Protein AF-A0A2E7M8P8-F1 (afdb_monomer)

Radius of gyration: 25.44 Å; Cα contacts (8 Å, |Δi|>4): 286; chains: 1; bounding box: 71×46×78 Å

Sequence (200 aa):
MASEPRGRSHPDRYRRAQRPARARGGGERRLRRADRVFQPDPLLQTELQRARRQGAPFALIMLDLDHFKSINDTHGHLCGDAVLAAVGQRIRDILRNSDTKCRYGGEEFMVLLPDTPRPGALHVAESLRAQLAEVDVTWNGEKVPVTASVGLAMAMEKEVDPMPLIGRADAALYRAKHGGRNQVCETEIPEPPAAEPQAV

Nearest PDB structures (foldseek):
  3ign-assembly1_A  TM=9.501E-01  e=3.114E-15  Marinobacter nauticus VT8
  7e6g-assembly1_B  TM=9.619E-01  e=3.343E-12  Pseudomonas aeruginosa
  5m3c-assembly1_B  TM=9.202E-01  e=5.800E-12  Pseudomonas aeruginosa
  5xge-assembly1_A  TM=9.485E-01  e=4.649E-11  Pseudomonas aeruginosa PAO1
  3icl-assembly2_B  TM=8.084E-01  e=4.943E-11  Methylococcus capsulatus

Mean predicted aligned error: 11.96 Å

Solvent-accessible surface area (backbone atoms only — not comparable to full-atom values): 12052 Å² total; per-residue (Å²): 133,88,78,88,81,91,83,85,81,89,79,86,92,82,79,88,79,85,84,84,89,84,87,87,78,89,75,82,81,87,76,85,89,82,78,75,82,79,70,76,55,69,63,58,48,50,51,45,53,50,25,46,76,68,75,38,40,31,30,39,36,33,36,37,48,53,64,48,66,56,48,25,74,74,63,33,62,71,48,40,54,51,49,51,52,51,50,54,50,54,53,57,74,73,50,58,89,85,42,48,74,47,76,73,50,96,65,27,34,37,38,40,34,66,71,27,48,70,73,57,44,51,51,51,50,48,49,52,36,56,54,43,50,65,48,84,42,72,56,100,89,40,78,50,88,40,39,26,16,25,3,30,16,66,60,55,87,83,54,77,66,56,63,62,45,50,46,10,8,49,51,10,23,49,47,11,53,73,73,73,35,69,35,74,27,69,29,95,60,68,63,73,81,78,76,72,80,75,81,126

Foldseek 3Di:
DDDDDDDDDDDDPDDDDDDDDDDDDDDPPPDDPPDDPDDPDPVLLVLLVVLLVVLAKKKKKKKFKPPLVVQCVPQNVVLSVLLQVLLVVQLVVLDDPPKDKDQPDDRMIMIMDTRADPVRQVVSQLVSQVVSQVRFDADPNDTDGIGMQMFMEIDDSPDNDCVQNVLQSVVQSVCCNVVPHSDGGGGPGRDDDPDDPPDD

Secondary structure (DSSP, 8-state):
--------------------------------SS----PPPHHHHHHHHHHHHHT--EEEEEEEETTHHHHHHHH-HHHHHHHHHHHHHHHHHHS-TTSEEEE-SSSEEEEEEET--HHHHHHHHHHHHHHHHT--EEETTEEE---EEEEEEEPPTT---SHHHHHHHHHHHHHHHHTTSSSEEE-SS-PPP-------

pLDDT: mean 79.55, std 25.29, range [25.73, 98.56]

Structure (mmCIF, N/CA/C/O backbone):
data_AF-A0A2E7M8P8-F1
#
_entry.id   AF-A0A2E7M8P8-F1
#
loop_
_atom_site.group_PDB
_atom_site.id
_atom_site.type_symbol
_atom_site.label_atom_id
_atom_site.label_alt_id
_atom_site.label_comp_id
_atom_site.label_asym_id
_atom_site.label_entity_id
_atom_site.label_seq_id
_atom_site.pdbx_PDB_ins_code
_atom_site.Cartn_x
_atom_site.Cartn_y
_atom_site.Cartn_z
_atom_site.occupancy
_atom_site.B_iso_or_equiv
_atom_site.auth_seq_id
_atom_site.auth_comp_id
_atom_site.auth_asym_id
_atom_site.auth_atom_id
_atom_site.pdbx_PDB_model_num
ATOM 1 N N . MET A 1 1 ? 55.800 28.008 58.091 1.00 38.47 1 MET A N 1
ATOM 2 C CA . MET A 1 1 ? 54.860 28.674 57.164 1.00 38.47 1 MET A CA 1
ATOM 3 C C . MET A 1 1 ? 53.668 27.737 57.034 1.00 38.47 1 MET A C 1
ATOM 5 O O . MET A 1 1 ? 53.880 26.614 56.612 1.00 38.47 1 MET A O 1
ATOM 9 N N . ALA A 1 2 ? 52.619 27.984 57.828 1.00 36.91 2 ALA A N 1
ATOM 10 C CA . ALA A 1 2 ? 51.307 28.462 57.353 1.00 36.91 2 ALA A CA 1
ATOM 11 C C . ALA A 1 2 ? 50.635 27.420 56.430 1.00 36.91 2 ALA A C 1
ATOM 13 O O . ALA A 1 2 ? 51.219 27.059 55.423 1.00 36.91 2 ALA A O 1
ATOM 14 N N . SER A 1 3 ? 49.437 26.883 56.649 1.00 35.91 3 SER A N 1
ATOM 15 C CA . SER A 1 3 ? 48.340 27.146 57.587 1.00 35.91 3 SER A CA 1
ATOM 16 C C . SER A 1 3 ? 47.219 26.159 57.200 1.00 35.91 3 SER A C 1
ATOM 18 O O . SER A 1 3 ? 46.908 26.044 56.018 1.00 35.91 3 SER A O 1
ATOM 20 N N . GLU A 1 4 ? 46.603 25.463 58.160 1.00 36.78 4 GLU A N 1
ATOM 21 C CA . GLU A 1 4 ? 45.220 24.948 58.026 1.00 36.78 4 GLU A CA 1
ATOM 22 C C . GLU A 1 4 ? 44.253 26.142 57.782 1.00 36.78 4 GLU A C 1
ATOM 24 O O . GLU A 1 4 ? 44.632 27.241 58.204 1.00 36.78 4 GLU A O 1
ATOM 29 N N . PRO A 1 5 ? 43.023 26.022 57.198 1.00 42.03 5 PRO A N 1
ATOM 30 C CA . PRO A 1 5 ? 42.014 25.033 57.621 1.00 42.03 5 PRO A CA 1
ATOM 31 C C . PRO A 1 5 ? 40.885 24.607 56.629 1.00 42.03 5 PRO A C 1
ATOM 33 O O . PRO A 1 5 ? 40.612 25.217 55.605 1.00 42.03 5 PRO A O 1
ATOM 36 N N . ARG A 1 6 ? 40.176 23.543 57.040 1.00 33.22 6 ARG A N 1
ATOM 37 C CA . ARG A 1 6 ? 38.709 23.291 57.026 1.00 33.22 6 ARG A CA 1
ATOM 38 C C . ARG A 1 6 ? 37.807 23.990 55.978 1.00 33.22 6 ARG A C 1
ATOM 40 O O . ARG A 1 6 ? 37.587 25.193 56.037 1.00 33.22 6 ARG A O 1
ATOM 47 N N . GLY A 1 7 ? 37.030 23.181 55.248 1.00 31.23 7 GLY A N 1
ATOM 48 C CA . GLY A 1 7 ? 35.710 23.544 54.692 1.00 31.23 7 GLY A CA 1
ATOM 49 C C . GLY A 1 7 ? 34.887 22.270 54.444 1.00 31.23 7 GLY A C 1
ATOM 50 O O . GLY A 1 7 ? 35.242 21.484 53.581 1.00 31.23 7 GLY A O 1
ATOM 51 N N . ARG A 1 8 ? 34.028 21.847 55.380 1.00 33.84 8 ARG A N 1
ATOM 52 C CA . ARG A 1 8 ? 32.598 22.189 55.569 1.00 33.84 8 ARG A CA 1
ATOM 53 C C . ARG A 1 8 ? 31.637 21.551 54.551 1.00 33.84 8 ARG A C 1
ATOM 55 O O . ARG A 1 8 ? 31.670 21.825 53.361 1.00 33.84 8 ARG A O 1
ATOM 62 N N . SER A 1 9 ? 30.747 20.748 55.126 1.00 27.00 9 SER A N 1
ATOM 63 C CA . SER A 1 9 ? 29.561 20.088 54.589 1.00 27.00 9 SER A CA 1
ATOM 64 C C . SER A 1 9 ? 28.438 21.049 54.161 1.00 27.00 9 SER A C 1
ATOM 66 O O . SER A 1 9 ? 28.192 22.002 54.892 1.00 27.00 9 SER A O 1
ATOM 68 N N . HIS A 1 10 ? 27.714 20.664 53.087 1.00 25.73 10 HIS A N 1
ATOM 69 C CA . HIS A 1 10 ? 26.287 20.920 52.735 1.00 25.73 10 HIS A CA 1
ATOM 70 C C . HIS A 1 10 ? 25.759 22.389 52.722 1.00 2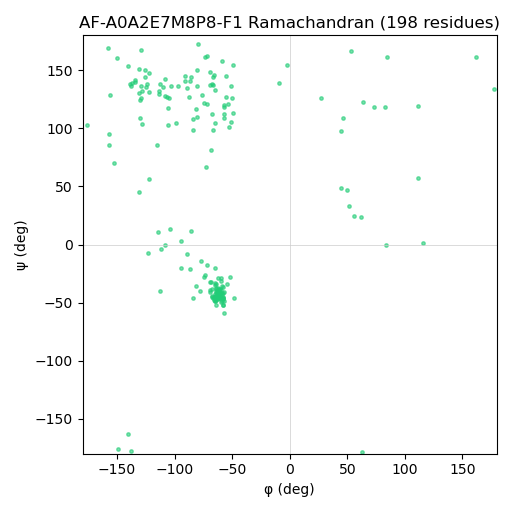5.73 10 HIS A C 1
ATOM 72 O O . HIS A 1 10 ? 26.440 23.263 53.244 1.00 25.73 10 HIS A O 1
ATOM 78 N N . PRO A 1 11 ? 24.567 22.736 52.156 1.00 36.47 11 PRO A N 1
ATOM 79 C CA . PRO A 1 11 ? 23.441 21.906 51.693 1.00 36.47 11 PRO A CA 1
ATOM 80 C C . PRO A 1 11 ? 22.803 22.321 50.333 1.00 36.47 11 PRO A C 1
ATOM 82 O O . PRO A 1 11 ? 23.224 23.259 49.666 1.00 36.47 11 PRO A O 1
ATOM 85 N N . ASP A 1 12 ? 21.757 21.582 49.953 1.00 27.59 12 ASP A N 1
ATOM 86 C CA . ASP A 1 12 ? 20.542 22.037 49.258 1.00 27.59 12 ASP A CA 1
ATOM 87 C C . ASP A 1 12 ? 20.630 22.972 48.039 1.00 27.59 12 ASP A C 1
ATOM 89 O O . ASP A 1 12 ? 20.717 24.196 48.140 1.00 27.59 12 ASP A O 1
ATOM 93 N N . ARG A 1 13 ? 20.332 22.398 46.867 1.00 29.58 13 ARG A N 1
ATOM 94 C CA . ARG A 1 13 ? 19.613 23.107 45.796 1.00 29.58 13 ARG A CA 1
ATOM 95 C C . ARG A 1 13 ? 18.333 22.367 45.410 1.00 29.58 13 ARG A C 1
ATOM 97 O O . ARG A 1 13 ? 18.104 22.058 44.249 1.00 29.58 13 ARG A O 1
ATOM 104 N N . TYR A 1 14 ? 17.471 22.130 46.396 1.00 27.33 14 TYR A N 1
ATOM 105 C CA . TYR A 1 14 ? 16.035 21.998 46.167 1.00 27.33 14 TYR A CA 1
ATOM 106 C C . TYR A 1 14 ? 15.343 23.271 46.664 1.00 27.33 14 TYR A C 1
ATOM 108 O O . TYR A 1 14 ? 15.124 23.454 47.858 1.00 27.33 14 TYR A O 1
ATOM 116 N N . ARG A 1 15 ? 14.949 24.156 45.738 1.00 32.97 15 ARG A N 1
ATOM 117 C CA . ARG A 1 15 ? 13.932 25.180 46.013 1.00 32.97 15 ARG A CA 1
ATOM 118 C C . ARG A 1 15 ? 12.844 25.148 44.942 1.00 32.97 15 ARG A C 1
ATOM 120 O O . ARG A 1 15 ? 13.028 25.589 43.816 1.00 32.97 15 ARG A O 1
ATOM 127 N N . ARG A 1 16 ? 11.728 24.556 45.378 1.00 29.55 16 ARG A N 1
ATOM 128 C CA . ARG A 1 16 ? 10.314 24.758 45.021 1.00 29.55 16 ARG A CA 1
ATOM 129 C C . ARG A 1 16 ? 9.983 25.963 44.128 1.00 29.55 16 ARG A C 1
ATOM 131 O O . ARG A 1 16 ? 10.348 27.081 44.470 1.00 29.55 16 ARG A O 1
ATOM 138 N N . ALA A 1 17 ? 9.073 25.733 43.178 1.00 30.23 17 ALA A N 1
ATOM 139 C CA . ALA A 1 17 ? 7.692 26.263 43.177 1.00 30.23 17 ALA A CA 1
ATOM 140 C C . ALA A 1 17 ? 6.950 25.677 41.952 1.00 30.23 17 ALA A C 1
ATOM 142 O O . ALA A 1 17 ? 7.339 25.905 40.817 1.00 30.23 17 ALA A O 1
ATOM 143 N N . GLN A 1 18 ? 6.085 24.672 42.109 1.00 28.25 18 GLN A N 1
ATOM 144 C CA . GLN A 1 18 ? 4.623 24.817 42.233 1.00 28.25 18 GLN A CA 1
ATOM 145 C C . GLN A 1 18 ? 3.978 25.809 41.229 1.00 28.25 18 GLN A C 1
ATOM 147 O O . GLN A 1 18 ? 3.990 27.013 41.443 1.00 28.25 18 GLN A O 1
ATOM 152 N N . ARG A 1 19 ? 3.438 25.211 40.144 1.00 33.53 19 ARG A N 1
ATOM 153 C CA . ARG A 1 19 ? 2.233 25.494 39.307 1.00 33.53 19 ARG A CA 1
ATOM 154 C C . ARG A 1 19 ? 1.317 26.679 39.723 1.00 33.53 19 ARG A C 1
ATOM 156 O O . ARG A 1 19 ? 1.182 26.888 40.923 1.00 33.53 19 ARG A O 1
ATOM 163 N N . PRO A 1 20 ? 0.545 27.333 38.805 1.00 38.84 20 PRO A N 1
ATOM 164 C CA . PRO A 1 20 ? -0.326 26.640 37.836 1.00 38.84 20 PRO A CA 1
ATOM 165 C C . PRO A 1 20 ? -0.577 27.306 36.457 1.00 38.84 20 PRO A C 1
ATOM 167 O O . PRO A 1 20 ? -0.006 28.320 36.080 1.00 38.84 20 PRO A O 1
ATOM 170 N N . ALA A 1 21 ? -1.445 26.613 35.713 1.00 33.66 21 ALA A N 1
ATOM 171 C CA . ALA A 1 21 ? -1.924 26.774 34.345 1.00 33.66 21 ALA A CA 1
ATOM 172 C C . ALA A 1 21 ? -2.421 28.164 33.909 1.00 33.66 21 ALA A C 1
ATOM 174 O O . ALA A 1 21 ? -3.054 28.877 34.685 1.00 33.66 21 ALA A O 1
ATOM 175 N N . ARG A 1 22 ? -2.332 28.414 32.593 1.00 31.52 22 ARG A N 1
ATOM 176 C CA . ARG A 1 22 ? -3.465 28.881 31.772 1.00 31.52 22 ARG A CA 1
ATOM 177 C C . ARG A 1 22 ? -3.265 28.527 30.295 1.00 31.52 22 ARG A C 1
ATOM 179 O O . ARG A 1 22 ? -2.221 28.783 29.712 1.00 31.52 22 ARG A O 1
ATOM 186 N N . ALA A 1 23 ? -4.303 27.902 29.748 1.00 35.97 23 ALA A N 1
ATOM 187 C CA . ALA A 1 23 ? -4.501 27.580 28.345 1.00 35.97 23 ALA A CA 1
ATOM 188 C C . ALA A 1 23 ? -4.989 28.798 27.538 1.00 35.97 23 ALA A C 1
ATOM 190 O O . ALA A 1 23 ? -5.410 29.796 28.130 1.00 35.97 23 ALA A O 1
ATOM 191 N N . ARG A 1 24 ? -5.039 28.591 26.210 1.00 33.72 24 ARG A N 1
ATOM 192 C CA . ARG A 1 24 ? -5.539 29.412 25.080 1.00 33.72 24 ARG A CA 1
ATOM 193 C C . ARG A 1 24 ? -4.361 29.872 24.217 1.00 33.72 24 ARG A C 1
ATOM 195 O O . ARG A 1 24 ? -3.486 30.563 24.705 1.00 33.72 24 ARG A O 1
ATOM 202 N N . GLY A 1 25 ? -4.262 29.535 22.942 1.00 28.81 25 GLY A N 1
ATOM 203 C CA . GLY A 1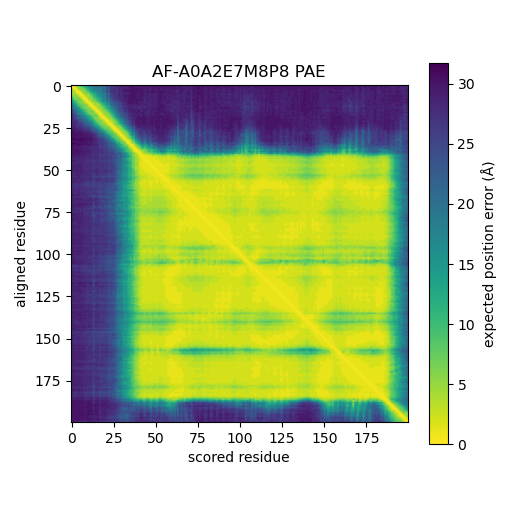 25 ? -5.175 28.865 22.029 1.00 28.81 25 GLY A CA 1
ATOM 204 C C . GLY A 1 25 ? -4.706 29.167 20.605 1.00 28.81 25 GLY A C 1
ATOM 205 O O . GLY A 1 25 ? -3.978 30.133 20.398 1.00 28.81 25 GLY A O 1
ATOM 206 N N . GLY A 1 26 ? -5.160 28.362 19.648 1.00 31.95 26 GLY A N 1
ATOM 207 C CA . GLY A 1 26 ? -5.183 28.736 18.236 1.00 31.95 26 GLY A CA 1
ATOM 208 C C . GLY A 1 26 ? -3.872 28.538 17.480 1.00 31.95 26 GLY A C 1
ATOM 209 O O . GLY A 1 26 ? -2.863 29.184 17.740 1.00 31.95 26 GLY A O 1
ATOM 210 N N . GLY A 1 27 ? -3.937 27.673 16.471 1.00 32.38 27 GLY A N 1
ATOM 211 C CA . GLY A 1 27 ? -2.892 27.527 15.468 1.00 32.38 27 GLY A CA 1
ATOM 212 C C . GLY A 1 27 ? -2.155 26.205 15.573 1.00 32.38 27 GLY A C 1
ATOM 213 O O . GLY A 1 27 ? -0.930 26.186 15.679 1.00 32.38 27 GLY A O 1
ATOM 214 N N . GLU A 1 28 ? -2.890 25.092 15.491 1.00 34.06 28 GLU A N 1
ATOM 215 C CA . GLU A 1 28 ? -2.324 23.892 14.882 1.00 34.06 28 GLU A CA 1
ATOM 216 C C . GLU A 1 28 ? -1.750 24.323 13.531 1.00 34.06 28 GLU A C 1
ATOM 218 O O . GLU A 1 28 ? -2.482 24.674 12.604 1.00 34.06 28 GLU A O 1
ATOM 223 N N . ARG A 1 29 ? -0.418 24.404 13.458 1.00 32.44 29 ARG A N 1
ATOM 224 C CA . ARG A 1 29 ? 0.319 24.685 12.227 1.00 32.44 29 ARG A CA 1
ATOM 225 C C . ARG A 1 29 ? 0.155 23.482 11.313 1.00 32.44 29 ARG A C 1
ATOM 227 O O . ARG A 1 29 ? 1.003 22.600 11.226 1.00 32.44 29 ARG A O 1
ATOM 234 N N . ARG A 1 30 ? -0.990 23.482 10.646 1.00 40.75 30 ARG A N 1
ATOM 235 C CA . ARG A 1 30 ? -1.406 22.636 9.542 1.00 40.75 30 ARG A CA 1
ATOM 236 C C . ARG A 1 30 ? -0.645 23.051 8.288 1.00 40.75 30 ARG A C 1
ATOM 238 O O . ARG A 1 30 ? -1.236 23.589 7.371 1.00 40.75 30 ARG A O 1
ATOM 245 N N . LEU A 1 31 ? 0.668 22.853 8.266 1.00 36.19 31 LEU A N 1
ATOM 246 C CA . LEU A 1 31 ? 1.499 23.043 7.077 1.00 36.19 31 LEU A CA 1
ATOM 247 C C . LEU A 1 31 ? 2.768 22.204 7.225 1.00 36.19 31 LEU A C 1
ATOM 249 O O . LEU A 1 31 ? 3.775 22.720 7.692 1.00 36.19 31 LEU A O 1
ATOM 253 N N . ARG A 1 32 ? 2.719 20.923 6.838 1.00 34.06 32 ARG A N 1
ATOM 254 C CA . ARG A 1 32 ? 3.877 20.174 6.310 1.00 34.06 32 ARG A CA 1
ATOM 255 C C . ARG A 1 32 ? 3.384 19.069 5.371 1.00 34.06 32 ARG A C 1
ATOM 257 O O . ARG A 1 32 ? 3.439 17.893 5.708 1.00 34.06 32 ARG A O 1
ATOM 264 N N . ARG A 1 33 ? 2.870 19.465 4.203 1.00 42.28 33 ARG A N 1
ATOM 265 C CA . ARG A 1 33 ? 2.642 18.558 3.063 1.00 42.28 33 ARG A CA 1
ATOM 266 C C . ARG A 1 33 ? 3.614 18.782 1.893 1.00 42.28 33 ARG A C 1
ATOM 268 O O . ARG A 1 33 ? 3.531 18.033 0.939 1.00 42.28 33 ARG A O 1
ATOM 275 N N . ALA A 1 34 ? 4.548 19.739 1.972 1.00 34.88 34 ALA A N 1
ATOM 276 C CA . ALA A 1 34 ? 5.326 20.153 0.793 1.00 34.88 34 ALA A CA 1
ATOM 277 C C . ALA A 1 34 ? 6.865 20.056 0.879 1.00 34.88 34 ALA A C 1
ATOM 279 O O . ALA A 1 34 ? 7.499 20.191 -0.153 1.00 34.88 34 ALA A O 1
ATOM 280 N N . ASP A 1 35 ? 7.485 19.747 2.029 1.00 32.47 35 ASP A N 1
ATOM 281 C CA . ASP A 1 35 ? 8.963 19.717 2.137 1.00 32.47 35 ASP A CA 1
ATOM 282 C C . ASP A 1 35 ? 9.505 18.439 2.798 1.00 32.47 35 ASP A C 1
ATOM 284 O O . ASP A 1 35 ? 10.379 18.484 3.668 1.00 32.47 35 ASP A O 1
ATOM 288 N N . ARG A 1 36 ? 9.003 17.258 2.419 1.00 42.47 36 ARG A N 1
ATOM 289 C CA . ARG A 1 36 ? 9.873 16.079 2.511 1.00 42.47 36 ARG A CA 1
ATOM 290 C C . ARG A 1 36 ? 10.751 16.138 1.277 1.00 42.47 36 ARG A C 1
ATOM 292 O O . ARG A 1 36 ? 10.262 15.912 0.177 1.00 42.47 36 ARG A O 1
ATOM 299 N N . VAL A 1 37 ? 12.036 16.433 1.466 1.00 36.06 37 VAL A N 1
ATOM 300 C CA . VAL A 1 37 ? 13.056 16.032 0.496 1.00 36.06 37 VAL A CA 1
ATOM 301 C C . VAL A 1 37 ? 12.847 14.536 0.296 1.00 36.06 37 VAL A C 1
ATOM 303 O O . VAL A 1 37 ? 13.164 13.738 1.178 1.00 36.06 37 VAL A O 1
ATOM 306 N N . PHE A 1 38 ? 12.188 14.182 -0.804 1.00 48.91 38 PHE A N 1
ATOM 307 C CA . PHE A 1 38 ? 11.927 12.809 -1.177 1.00 48.91 38 PHE A CA 1
ATOM 308 C C . PHE A 1 38 ? 13.291 12.210 -1.490 1.00 48.91 38 PHE A C 1
ATOM 310 O O . PHE A 1 38 ? 13.866 12.468 -2.544 1.00 48.91 38 PHE A O 1
ATOM 317 N N . GLN A 1 39 ? 13.864 11.486 -0.534 1.00 51.06 39 GLN A N 1
ATOM 318 C CA . GLN A 1 39 ? 14.993 10.632 -0.845 1.00 51.06 39 GLN A CA 1
ATOM 319 C C . GLN A 1 39 ? 14.398 9.351 -1.420 1.00 51.06 39 GLN A C 1
ATOM 321 O O . GLN A 1 39 ? 13.630 8.693 -0.711 1.00 51.06 39 GLN A O 1
ATOM 326 N N . PRO A 1 40 ? 14.678 9.013 -2.691 1.00 56.44 40 PRO A N 1
ATOM 327 C CA . PRO A 1 40 ? 14.293 7.716 -3.209 1.00 56.44 40 PRO A CA 1
ATOM 328 C C . PRO A 1 40 ? 14.897 6.657 -2.296 1.00 56.44 40 PRO A C 1
ATOM 330 O O . PRO A 1 40 ? 16.090 6.703 -1.996 1.00 56.44 40 PRO A O 1
ATOM 333 N N . ASP A 1 41 ? 14.049 5.747 -1.815 1.00 69.50 41 ASP A N 1
ATOM 334 C CA . ASP A 1 41 ? 14.506 4.625 -1.009 1.00 69.50 41 ASP A CA 1
ATOM 335 C C . ASP A 1 41 ? 15.608 3.905 -1.813 1.00 69.50 41 ASP A C 1
ATOM 337 O O . ASP A 1 41 ? 15.346 3.486 -2.950 1.00 69.50 41 ASP A O 1
ATOM 341 N N . PRO A 1 42 ? 16.844 3.784 -1.288 1.00 81.00 42 PRO A N 1
ATOM 342 C CA . PRO A 1 42 ? 17.936 3.110 -1.987 1.00 81.00 42 PRO A CA 1
ATOM 343 C C . PRO A 1 42 ? 17.547 1.707 -2.475 1.00 81.00 42 PRO A C 1
ATOM 345 O O . PRO A 1 42 ? 18.052 1.236 -3.499 1.00 81.00 42 PRO A O 1
ATOM 348 N N . LEU A 1 43 ? 16.612 1.052 -1.779 1.00 86.31 43 LEU A N 1
ATOM 349 C CA . LEU A 1 43 ? 16.067 -0.243 -2.162 1.00 86.31 43 LEU A CA 1
ATOM 350 C C . LEU A 1 43 ? 15.239 -0.173 -3.450 1.00 86.31 43 LEU A C 1
ATOM 352 O O . LEU A 1 43 ? 15.434 -1.000 -4.337 1.00 86.31 43 LEU A O 1
ATOM 356 N N . LEU A 1 44 ? 14.374 0.834 -3.599 1.00 90.69 44 LEU A N 1
ATOM 357 C CA . LEU A 1 44 ? 13.580 1.027 -4.815 1.00 90.69 44 LEU A CA 1
ATOM 358 C C . LEU A 1 44 ? 14.478 1.265 -6.030 1.00 90.69 44 LEU A C 1
ATOM 360 O O . LEU A 1 44 ? 14.292 0.633 -7.070 1.00 90.69 44 LEU A O 1
ATOM 364 N N . GLN A 1 45 ? 15.482 2.133 -5.900 1.00 92.00 45 GLN A N 1
ATOM 365 C CA . GLN A 1 45 ? 16.429 2.368 -6.989 1.00 92.00 45 GLN A CA 1
ATOM 366 C C . GLN A 1 45 ? 17.173 1.077 -7.369 1.00 92.00 45 GLN A C 1
ATOM 368 O O . GLN A 1 45 ? 17.345 0.785 -8.554 1.00 92.00 45 GLN A O 1
ATOM 373 N N . THR A 1 46 ? 17.579 0.287 -6.373 1.00 91.94 46 THR A N 1
ATOM 374 C CA . THR A 1 46 ? 18.281 -0.985 -6.579 1.00 91.94 46 THR A CA 1
ATOM 375 C C . THR A 1 46 ? 17.405 -2.014 -7.298 1.00 91.94 46 THR A C 1
ATOM 377 O O . THR A 1 46 ? 17.849 -2.614 -8.281 1.00 91.94 46 THR A O 1
ATOM 380 N N . GLU A 1 47 ? 16.160 -2.197 -6.856 1.00 92.25 47 GLU A N 1
ATOM 381 C CA . GLU A 1 47 ? 15.227 -3.163 -7.448 1.00 92.25 47 GLU A CA 1
ATOM 382 C C . GLU A 1 47 ? 14.771 -2.743 -8.853 1.00 92.25 47 GLU A C 1
ATOM 384 O O . GLU A 1 47 ? 14.752 -3.575 -9.761 1.00 92.25 47 GLU A O 1
ATOM 389 N N . LEU A 1 48 ? 14.529 -1.448 -9.092 1.00 93.75 48 LEU A N 1
ATOM 390 C CA . LEU A 1 48 ? 14.221 -0.936 -10.432 1.00 93.75 48 LEU A CA 1
ATOM 391 C C . LEU A 1 48 ? 15.382 -1.189 -11.407 1.00 93.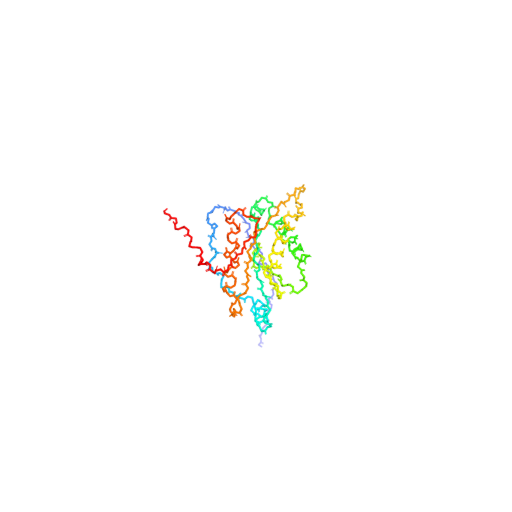75 48 LEU A C 1
ATOM 393 O O . LEU A 1 48 ? 15.185 -1.693 -12.514 1.00 93.75 48 LEU A O 1
ATOM 397 N N . GLN A 1 49 ? 16.620 -0.902 -10.992 1.00 93.19 49 GLN A N 1
ATOM 398 C CA . GLN A 1 49 ? 17.802 -1.185 -11.811 1.00 93.19 49 GLN A CA 1
ATOM 399 C C . GLN A 1 49 ? 18.018 -2.685 -12.034 1.00 93.19 49 GLN A C 1
ATOM 401 O O . GLN A 1 49 ? 18.513 -3.091 -13.090 1.00 93.19 49 GLN A O 1
ATOM 406 N N . ARG A 1 50 ? 17.695 -3.525 -11.048 1.00 92.25 50 ARG A N 1
ATOM 407 C CA . ARG A 1 50 ? 17.741 -4.983 -11.182 1.00 92.25 50 ARG A CA 1
ATOM 408 C C . ARG A 1 50 ? 16.736 -5.465 -12.227 1.00 92.25 50 ARG A C 1
ATOM 410 O O . ARG A 1 50 ? 17.161 -6.146 -13.157 1.00 92.25 50 ARG A O 1
ATOM 417 N N . ALA A 1 51 ? 15.472 -5.065 -12.117 1.00 92.94 51 ALA A N 1
ATOM 418 C CA . ALA A 1 51 ? 14.426 -5.430 -13.068 1.00 92.94 51 ALA A CA 1
ATOM 419 C C . ALA A 1 51 ? 14.777 -4.975 -14.492 1.00 92.94 51 ALA A C 1
ATOM 421 O O . ALA A 1 51 ? 14.756 -5.784 -15.421 1.00 92.94 51 ALA A O 1
ATOM 422 N N . ARG A 1 52 ? 15.248 -3.728 -14.648 1.00 93.56 52 ARG A N 1
ATOM 423 C CA . ARG A 1 52 ? 15.688 -3.193 -15.946 1.00 93.56 52 ARG A CA 1
ATOM 424 C C . ARG A 1 52 ? 16.811 -4.017 -16.574 1.00 93.56 52 ARG A C 1
ATOM 426 O O . ARG A 1 52 ? 16.751 -4.330 -17.756 1.00 93.56 52 ARG A O 1
ATOM 433 N N . ARG A 1 53 ? 17.842 -4.383 -15.801 1.00 93.12 53 ARG A N 1
ATOM 434 C CA . ARG A 1 53 ? 18.960 -5.212 -16.300 1.00 93.12 53 ARG A CA 1
ATOM 435 C C . ARG A 1 53 ? 18.513 -6.601 -16.749 1.00 93.12 53 ARG A C 1
ATOM 437 O O . ARG A 1 53 ? 19.159 -7.187 -17.607 1.00 93.12 53 ARG A O 1
ATOM 444 N N . GLN A 1 54 ? 17.449 -7.120 -16.149 1.00 93.00 54 GLN A N 1
ATOM 445 C CA . GLN A 1 54 ? 16.898 -8.438 -16.451 1.00 93.00 54 GLN A CA 1
ATOM 446 C C . GLN A 1 54 ? 15.846 -8.398 -17.567 1.00 93.00 54 GLN A C 1
ATOM 448 O O . GLN A 1 54 ? 15.410 -9.456 -18.007 1.00 93.00 54 GLN A O 1
ATOM 453 N N . GLY A 1 55 ? 15.428 -7.208 -18.016 1.00 92.38 55 GLY A N 1
ATOM 454 C CA . GLY A 1 55 ? 14.276 -7.061 -18.909 1.00 92.38 55 GLY A CA 1
ATOM 455 C C . GLY A 1 55 ? 12.971 -7.559 -18.277 1.00 92.38 55 GLY A C 1
ATOM 456 O O . GLY A 1 55 ? 12.053 -7.946 -18.994 1.00 92.38 55 GLY A O 1
ATOM 457 N N . ALA A 1 56 ? 12.903 -7.599 -16.942 1.00 94.12 56 ALA A N 1
ATOM 458 C CA . ALA A 1 56 ? 11.771 -8.137 -16.201 1.00 94.12 56 ALA A CA 1
ATOM 459 C C . ALA A 1 56 ? 10.750 -7.030 -15.885 1.00 94.12 56 ALA A C 1
ATOM 461 O O . ALA A 1 56 ? 11.148 -5.893 -15.602 1.00 94.12 56 ALA A O 1
ATOM 462 N N . PRO A 1 57 ? 9.441 -7.335 -15.889 1.00 95.81 57 PRO A N 1
ATOM 463 C CA . PRO A 1 57 ? 8.426 -6.362 -15.515 1.00 95.81 57 PRO A CA 1
ATOM 464 C C . PRO A 1 57 ? 8.547 -5.997 -14.030 1.00 95.81 57 PRO A C 1
ATOM 466 O O . PRO A 1 57 ? 8.848 -6.840 -13.187 1.00 95.81 57 PRO A O 1
ATOM 469 N N . PHE A 1 58 ? 8.292 -4.736 -13.701 1.00 96.62 58 PHE A N 1
ATOM 470 C CA . PHE A 1 58 ? 8.340 -4.227 -12.332 1.00 96.62 58 PHE A CA 1
ATOM 471 C C . PHE A 1 58 ? 7.139 -3.324 -12.089 1.00 96.62 58 PHE A C 1
ATOM 473 O O . PHE A 1 58 ? 6.784 -2.523 -12.956 1.00 96.62 58 PHE A O 1
ATOM 480 N N . ALA A 1 59 ? 6.526 -3.437 -10.916 1.00 97.00 59 ALA A N 1
ATOM 481 C CA . ALA A 1 59 ? 5.424 -2.575 -10.519 1.00 97.00 59 ALA A CA 1
ATOM 482 C C . ALA A 1 59 ? 5.643 -1.990 -9.125 1.00 97.00 59 ALA A C 1
ATOM 484 O O . ALA A 1 59 ? 6.286 -2.597 -8.265 1.00 97.00 59 ALA A O 1
ATOM 485 N N . LEU A 1 60 ? 5.075 -0.809 -8.913 1.00 96.94 60 LEU A N 1
ATOM 486 C CA . LEU A 1 60 ? 5.054 -0.117 -7.637 1.00 96.94 60 LEU A CA 1
ATOM 487 C C . LEU A 1 60 ? 3.603 0.146 -7.244 1.00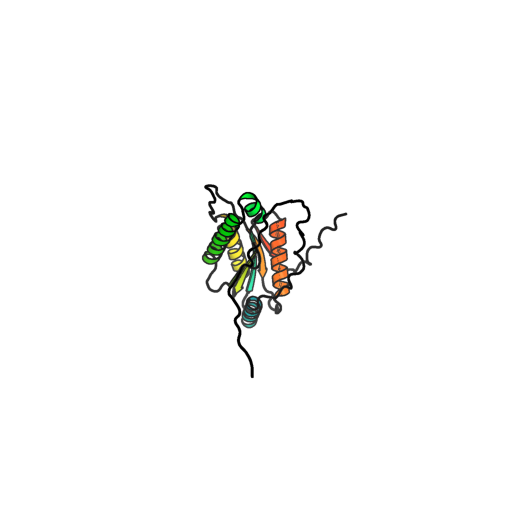 96.94 60 LEU A C 1
ATOM 489 O O . LEU A 1 60 ? 2.813 0.651 -8.043 1.00 96.94 60 LEU A O 1
ATOM 493 N N . ILE A 1 61 ? 3.271 -0.192 -6.004 1.00 97.69 61 ILE A N 1
ATOM 494 C CA . ILE A 1 61 ? 1.983 0.105 -5.389 1.00 97.69 61 ILE A CA 1
ATOM 495 C C . ILE A 1 61 ? 2.209 1.108 -4.261 1.00 97.69 61 ILE A C 1
ATOM 497 O O . ILE A 1 61 ? 3.079 0.909 -3.411 1.00 97.69 61 ILE A O 1
ATOM 501 N N . MET A 1 62 ? 1.392 2.155 -4.235 1.00 97.12 62 MET A N 1
ATOM 502 C CA . MET A 1 62 ? 1.213 3.036 -3.085 1.00 97.12 62 MET A CA 1
ATOM 503 C C . MET A 1 62 ? -0.175 2.818 -2.499 1.00 97.12 62 MET A C 1
ATOM 505 O O . MET A 1 62 ? -1.164 2.715 -3.223 1.00 97.12 62 MET A O 1
ATOM 509 N N . LEU A 1 63 ? -0.244 2.736 -1.180 1.00 96.00 63 LEU A N 1
ATOM 510 C CA . LEU A 1 63 ? -1.456 2.424 -0.441 1.00 96.00 63 LEU A CA 1
ATOM 511 C C . LEU A 1 63 ? -1.600 3.391 0.727 1.00 96.00 63 LEU A C 1
ATOM 513 O O . LEU A 1 63 ? -0.621 3.683 1.407 1.00 96.00 63 LEU A O 1
ATOM 517 N N . ASP A 1 64 ? -2.817 3.851 0.984 1.00 97.38 64 ASP A N 1
ATOM 518 C CA . ASP A 1 64 ? -3.135 4.733 2.106 1.00 97.38 64 ASP A CA 1
ATOM 519 C C . ASP A 1 64 ? -4.446 4.301 2.755 1.00 97.38 64 ASP A C 1
ATOM 521 O O . ASP A 1 64 ? -5.407 3.957 2.058 1.00 97.38 64 ASP A O 1
ATOM 525 N N . LEU A 1 65 ? -4.461 4.282 4.088 1.00 97.50 65 LEU A N 1
ATOM 526 C CA . LEU A 1 65 ? -5.643 3.901 4.852 1.00 97.50 65 LEU A CA 1
ATOM 527 C C . LEU A 1 65 ? -6.689 5.013 4.835 1.00 97.50 65 LEU A C 1
ATOM 529 O O . LEU A 1 65 ? -6.473 6.128 5.313 1.00 97.50 65 LEU A O 1
ATOM 533 N N . ASP A 1 66 ? -7.870 4.671 4.340 1.00 96.94 66 ASP A N 1
ATOM 534 C CA . ASP A 1 66 ? -8.965 5.611 4.196 1.00 96.94 66 ASP A CA 1
ATOM 535 C C . ASP A 1 66 ? -9.446 6.099 5.564 1.00 96.94 66 ASP A C 1
ATOM 537 O O . ASP A 1 66 ? -9.688 5.323 6.486 1.00 96.94 66 ASP A O 1
ATOM 541 N N . HIS A 1 67 ? -9.620 7.417 5.685 1.00 95.69 67 HIS A N 1
ATOM 542 C CA . HIS A 1 67 ? -10.146 8.056 6.892 1.00 95.69 67 HIS A CA 1
ATOM 543 C C . HIS A 1 67 ? -9.359 7.732 8.178 1.00 95.69 67 HIS A C 1
ATOM 545 O O . HIS A 1 67 ? -9.898 7.885 9.275 1.00 95.69 67 HIS A O 1
ATOM 551 N N . PHE A 1 68 ? -8.074 7.372 8.086 1.00 96.00 68 PHE A N 1
ATOM 552 C CA . PHE A 1 68 ? -7.270 6.994 9.254 1.00 96.00 68 PHE A CA 1
ATOM 553 C C . PHE A 1 68 ? -7.178 8.099 10.317 1.00 96.00 68 PHE A C 1
ATOM 555 O O . PHE A 1 68 ? -7.250 7.834 11.519 1.00 96.00 68 PHE A O 1
ATOM 562 N N . LYS A 1 69 ? -7.124 9.370 9.900 1.00 94.25 69 LYS A N 1
ATOM 563 C CA . LYS A 1 69 ? -7.265 10.497 10.833 1.00 94.25 69 LYS A CA 1
ATOM 564 C C . LYS A 1 69 ? -8.582 10.450 11.623 1.00 94.25 69 LYS A C 1
ATOM 566 O O . LYS A 1 69 ? -8.556 10.707 12.818 1.00 94.25 69 LYS A O 1
ATOM 571 N N . SER A 1 70 ? -9.702 10.093 10.992 1.00 95.81 70 SER A N 1
ATOM 572 C CA . SER A 1 70 ? -10.991 9.952 11.683 1.00 95.81 70 SER A CA 1
ATOM 573 C C . SER A 1 70 ? -10.946 8.835 12.720 1.00 95.81 70 SER A C 1
ATOM 575 O O . SER A 1 70 ? -11.449 9.023 13.818 1.00 95.81 70 SER A O 1
ATOM 577 N N . ILE A 1 71 ? -10.301 7.704 12.413 1.00 95.75 71 ILE A N 1
ATOM 578 C CA . ILE A 1 71 ? -10.109 6.612 13.379 1.00 95.75 71 ILE A CA 1
ATOM 579 C C . ILE A 1 71 ? -9.352 7.124 14.612 1.00 95.75 71 ILE A C 1
ATOM 581 O O . ILE A 1 71 ? -9.789 6.902 15.740 1.00 95.75 71 ILE A O 1
ATOM 585 N N . ASN A 1 72 ? -8.258 7.862 14.404 1.00 95.38 72 ASN A N 1
ATOM 586 C CA . ASN A 1 72 ? -7.496 8.466 15.500 1.00 95.38 72 ASN A CA 1
ATOM 587 C C . ASN A 1 72 ? -8.309 9.490 16.294 1.00 95.38 72 ASN A C 1
ATOM 589 O O . ASN A 1 72 ? -8.251 9.493 17.521 1.00 95.38 72 ASN A O 1
ATOM 593 N N . ASP A 1 73 ? -9.051 10.357 15.608 1.00 96.38 73 ASP A N 1
ATOM 594 C CA . ASP A 1 73 ? -9.832 11.415 16.246 1.00 96.38 73 ASP A CA 1
ATOM 595 C C . ASP A 1 73 ? -11.012 10.826 17.053 1.00 96.38 73 ASP A C 1
ATOM 597 O O . ASP A 1 73 ? -11.365 11.366 18.100 1.00 96.38 73 ASP A O 1
ATOM 601 N N . THR A 1 74 ? -11.592 9.701 16.613 1.00 96.00 74 THR A N 1
ATOM 602 C CA . THR A 1 74 ? -12.712 9.019 17.286 1.00 96.00 74 THR A CA 1
ATOM 603 C C . THR A 1 74 ? -12.260 8.086 18.413 1.00 96.00 74 THR A C 1
ATOM 605 O O . THR A 1 74 ? -12.843 8.112 19.496 1.00 96.00 74 THR A O 1
ATOM 608 N N . HIS A 1 75 ? -11.235 7.262 18.187 1.00 95.56 75 HIS A N 1
ATOM 609 C CA . HIS A 1 75 ? -10.851 6.178 19.105 1.00 95.56 75 HIS A CA 1
ATOM 610 C C . HIS A 1 75 ? -9.504 6.407 19.814 1.00 95.56 75 HIS A C 1
ATOM 612 O O . HIS A 1 75 ? -9.116 5.622 20.685 1.00 95.56 75 HIS A O 1
ATOM 618 N N . GLY A 1 76 ? -8.798 7.487 19.475 1.00 95.44 76 GLY A N 1
ATOM 619 C CA . GLY A 1 76 ? -7.479 7.828 20.000 1.00 95.44 76 GLY A CA 1
ATOM 620 C C . GLY A 1 76 ? -6.330 7.137 19.260 1.00 95.44 76 GLY A C 1
ATOM 621 O O . GLY A 1 76 ? -6.493 6.109 18.606 1.00 95.44 76 GLY A O 1
ATOM 622 N N . HIS A 1 77 ? -5.122 7.687 19.413 1.00 95.12 77 HIS A N 1
ATOM 623 C CA . HIS A 1 77 ? -3.924 7.215 18.706 1.00 95.12 77 HIS A CA 1
ATOM 624 C C . HIS A 1 77 ? -3.554 5.752 18.979 1.00 95.12 77 HIS A C 1
ATOM 626 O O . HIS A 1 77 ? -3.058 5.080 18.084 1.00 95.12 77 HIS A O 1
ATOM 632 N N . LEU A 1 78 ? -3.848 5.228 20.175 1.00 96.25 78 LEU A N 1
ATOM 633 C CA . LEU A 1 78 ? -3.591 3.818 20.494 1.00 96.25 78 LEU A CA 1
ATOM 634 C C . LEU A 1 78 ? -4.426 2.864 19.624 1.00 96.25 78 LEU A C 1
ATOM 636 O O . LEU A 1 78 ? -3.945 1.797 19.250 1.00 96.25 78 LEU A O 1
ATOM 640 N N . CYS A 1 79 ? -5.653 3.261 19.272 1.00 96.31 79 CYS A N 1
ATOM 641 C CA . CYS A 1 79 ? -6.477 2.515 18.328 1.00 96.31 79 CYS A CA 1
ATOM 642 C C . CYS A 1 79 ? -5.868 2.565 16.923 1.00 96.31 79 CYS A C 1
ATOM 644 O O . CYS A 1 79 ? -5.736 1.532 16.270 1.00 96.31 79 CYS A O 1
ATOM 646 N N . GLY A 1 80 ? -5.429 3.748 16.482 1.00 96.19 80 GLY A N 1
ATOM 647 C CA . GLY A 1 80 ? -4.742 3.904 15.201 1.00 96.19 80 GLY A CA 1
ATOM 648 C C . GLY A 1 80 ? -3.482 3.045 15.096 1.00 96.19 80 GLY A C 1
ATOM 649 O O . GLY A 1 80 ? -3.269 2.391 14.077 1.00 96.19 80 GLY A O 1
ATOM 650 N N . ASP A 1 81 ? -2.678 2.974 16.156 1.00 95.81 81 ASP A N 1
ATOM 651 C CA . ASP A 1 81 ? -1.494 2.112 16.205 1.00 95.81 81 ASP A CA 1
ATOM 652 C C . ASP A 1 81 ? -1.863 0.625 16.093 1.00 95.81 81 ASP A C 1
ATOM 654 O O . ASP A 1 81 ? -1.207 -0.119 15.357 1.00 95.81 81 ASP A O 1
ATOM 658 N N . ALA A 1 82 ? -2.941 0.191 16.756 1.00 96.19 82 ALA A N 1
ATOM 659 C CA . ALA A 1 82 ? -3.456 -1.174 16.636 1.00 96.19 82 ALA A CA 1
ATOM 660 C C . ALA A 1 82 ? -3.944 -1.480 15.209 1.00 96.19 82 ALA A C 1
ATOM 662 O O . ALA A 1 82 ? -3.633 -2.544 14.666 1.00 96.19 82 ALA A O 1
ATOM 663 N N . VAL A 1 83 ? -4.637 -0.532 14.570 1.00 96.69 83 VAL A N 1
ATOM 664 C CA . VAL A 1 83 ? -5.053 -0.632 13.164 1.00 96.69 83 VAL A CA 1
ATOM 665 C C . VAL A 1 83 ? -3.839 -0.775 12.247 1.00 96.69 83 VAL A C 1
ATOM 667 O O . VAL A 1 83 ? -3.788 -1.699 11.438 1.00 96.69 83 VAL A O 1
ATOM 670 N N . LEU A 1 84 ? -2.826 0.080 12.396 1.00 96.19 84 LEU A N 1
ATOM 671 C CA . LEU A 1 84 ? -1.604 0.022 11.588 1.00 96.19 84 LEU A CA 1
ATOM 672 C C . LEU A 1 84 ? -0.848 -1.295 11.771 1.00 96.19 84 LEU A C 1
ATOM 674 O O . LEU A 1 84 ? -0.300 -1.827 10.804 1.00 96.19 84 LEU A O 1
ATOM 678 N N . ALA A 1 85 ? -0.815 -1.830 12.993 1.00 95.19 85 ALA A N 1
ATOM 679 C CA . ALA A 1 85 ? -0.198 -3.119 13.276 1.00 95.19 85 ALA A CA 1
ATOM 680 C C . ALA A 1 85 ? -0.948 -4.269 12.582 1.00 95.19 85 ALA A C 1
ATOM 682 O O . ALA A 1 85 ? -0.309 -5.110 11.943 1.00 95.19 85 ALA A O 1
ATOM 683 N N . ALA A 1 86 ? -2.282 -4.278 12.656 1.00 96.44 86 ALA A N 1
ATOM 684 C CA . ALA A 1 86 ? -3.124 -5.287 12.014 1.00 96.44 86 ALA A CA 1
ATOM 685 C C . ALA A 1 86 ? -3.026 -5.228 10.481 1.00 96.44 86 ALA A C 1
ATOM 687 O O . ALA A 1 86 ? -2.799 -6.250 9.833 1.00 96.44 86 ALA A O 1
ATOM 688 N N . VAL A 1 87 ? -3.099 -4.026 9.904 1.00 96.44 87 VAL A N 1
ATOM 689 C CA . VAL A 1 87 ? -2.893 -3.781 8.468 1.00 96.44 87 VAL A CA 1
ATOM 690 C C . VAL A 1 87 ? -1.503 -4.238 8.040 1.00 96.44 87 VAL A C 1
ATOM 692 O O . VAL A 1 87 ? -1.366 -4.978 7.069 1.00 96.44 87 VAL A O 1
ATOM 695 N N . GLY A 1 88 ? -0.462 -3.848 8.778 1.00 94.12 88 GLY A N 1
ATOM 696 C CA . GLY A 1 88 ? 0.911 -4.235 8.472 1.00 94.12 88 GLY A CA 1
ATOM 697 C C . GLY A 1 88 ? 1.112 -5.751 8.499 1.00 94.12 88 GLY A C 1
ATOM 698 O O . GLY A 1 88 ? 1.826 -6.282 7.649 1.00 94.12 88 GLY A O 1
ATOM 699 N N . GLN A 1 89 ? 0.468 -6.459 9.433 1.00 95.25 89 GLN A N 1
ATOM 700 C CA . GLN A 1 89 ? 0.465 -7.922 9.445 1.00 95.25 89 GLN A CA 1
ATOM 701 C C . GLN A 1 89 ? -0.265 -8.488 8.225 1.00 95.25 89 GLN A C 1
ATOM 703 O O . GLN A 1 89 ? 0.305 -9.317 7.523 1.00 95.25 89 GLN A O 1
ATOM 708 N N . ARG A 1 90 ? -1.465 -7.988 7.912 1.00 96.75 90 ARG A N 1
ATOM 709 C CA . ARG A 1 90 ? -2.237 -8.460 6.758 1.00 96.75 90 ARG A CA 1
ATOM 710 C C . ARG A 1 90 ? -1.478 -8.275 5.441 1.00 96.75 90 ARG A C 1
ATOM 712 O O . ARG A 1 90 ? -1.445 -9.193 4.632 1.00 96.75 90 ARG A O 1
ATOM 719 N N . ILE A 1 91 ? -0.809 -7.136 5.248 1.00 95.12 91 ILE A N 1
ATOM 720 C CA . ILE A 1 91 ? 0.045 -6.890 4.073 1.00 95.12 91 ILE A CA 1
ATOM 721 C C . ILE A 1 91 ? 1.176 -7.925 3.995 1.00 95.12 91 ILE A C 1
ATOM 723 O O . ILE A 1 91 ? 1.474 -8.424 2.912 1.00 95.12 91 ILE A O 1
ATOM 727 N N . ARG A 1 92 ? 1.807 -8.272 5.126 1.00 93.62 92 ARG A N 1
ATOM 728 C CA . ARG A 1 92 ? 2.853 -9.309 5.152 1.00 93.62 92 ARG A CA 1
ATOM 729 C C . ARG A 1 92 ? 2.325 -10.680 4.743 1.00 93.62 92 ARG A C 1
ATOM 731 O O . ARG A 1 92 ? 3.059 -11.397 4.079 1.00 93.62 92 ARG A O 1
ATOM 738 N N . ASP A 1 93 ? 1.099 -11.017 5.128 1.00 95.19 93 ASP A N 1
ATOM 739 C CA . ASP A 1 93 ? 0.503 -12.326 4.839 1.00 95.19 93 ASP A CA 1
ATOM 740 C C . ASP A 1 93 ? 0.074 -12.463 3.368 1.00 95.19 93 ASP A C 1
ATOM 742 O O . ASP A 1 93 ? 0.061 -13.566 2.827 1.00 95.19 93 ASP A O 1
ATOM 746 N N . ILE A 1 94 ? -0.268 -11.347 2.715 1.00 94.62 94 ILE A N 1
ATOM 747 C CA . ILE A 1 94 ? -0.683 -11.308 1.302 1.00 94.62 94 ILE A CA 1
ATOM 748 C C . ILE A 1 94 ? 0.518 -11.405 0.360 1.00 94.62 94 ILE A C 1
ATOM 750 O O . ILE A 1 94 ? 0.441 -12.036 -0.694 1.00 94.62 94 ILE A O 1
ATOM 754 N N . LEU A 1 95 ? 1.611 -10.728 0.706 1.00 94.50 95 LEU A N 1
ATOM 755 C CA . LEU A 1 95 ? 2.751 -10.555 -0.186 1.00 94.50 95 LEU A CA 1
ATOM 756 C C . LEU A 1 95 ? 3.727 -11.730 -0.106 1.00 94.50 95 LEU A C 1
ATOM 758 O O . LEU A 1 95 ? 3.999 -12.275 0.963 1.00 94.50 95 LEU A O 1
ATOM 762 N N . ARG A 1 96 ? 4.330 -12.084 -1.244 1.00 94.06 96 ARG A N 1
ATOM 763 C CA . ARG A 1 96 ? 5.388 -13.107 -1.283 1.00 94.06 96 ARG A CA 1
ATOM 764 C C . ARG A 1 96 ? 6.686 -12.557 -0.692 1.00 94.06 96 ARG A C 1
ATOM 766 O O . 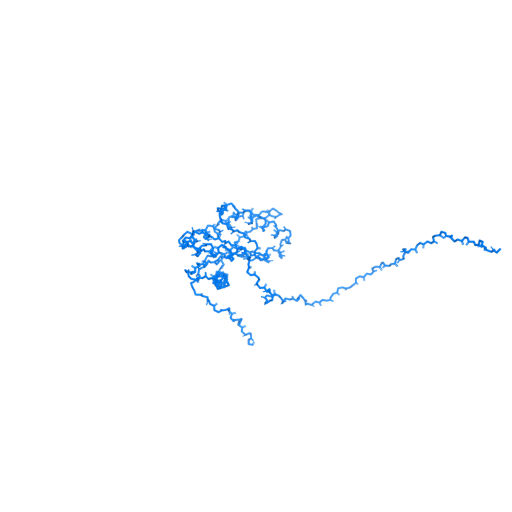ARG A 1 96 ? 6.928 -11.353 -0.645 1.00 94.06 96 ARG A O 1
ATOM 773 N N . ASN A 1 97 ? 7.586 -13.463 -0.316 1.00 87.62 97 ASN A N 1
ATOM 774 C CA . ASN A 1 97 ? 8.883 -13.100 0.264 1.00 87.62 97 ASN A CA 1
ATOM 775 C C . ASN A 1 97 ? 9.758 -12.227 -0.651 1.00 87.62 97 ASN A C 1
ATOM 777 O O . ASN A 1 97 ? 10.563 -11.451 -0.145 1.00 87.62 97 ASN A O 1
ATOM 781 N N . SER A 1 98 ? 9.618 -12.355 -1.975 1.00 88.12 98 SER A N 1
ATOM 782 C CA . SER A 1 98 ? 10.351 -11.535 -2.947 1.00 88.12 98 SER A CA 1
ATOM 783 C C . SER A 1 98 ? 9.793 -10.121 -3.099 1.00 88.12 98 SER A C 1
ATOM 785 O O . SER A 1 98 ? 10.469 -9.278 -3.683 1.00 88.12 98 SER A O 1
ATOM 787 N N . ASP A 1 99 ? 8.587 -9.849 -2.597 1.00 91.62 99 ASP A N 1
ATOM 788 C CA . ASP A 1 99 ? 8.029 -8.503 -2.616 1.00 91.62 99 ASP A CA 1
ATOM 789 C C . ASP A 1 99 ? 8.602 -7.681 -1.466 1.00 91.62 99 ASP A C 1
ATOM 791 O O . ASP A 1 99 ? 8.688 -8.103 -0.299 1.00 91.62 99 ASP A O 1
ATOM 795 N N . THR A 1 100 ? 8.948 -6.446 -1.797 1.00 91.69 100 THR A N 1
ATOM 796 C CA . THR A 1 100 ? 9.338 -5.466 -0.792 1.00 91.69 100 THR A CA 1
ATOM 797 C C . THR A 1 100 ? 8.097 -4.731 -0.323 1.00 91.69 100 THR A C 1
ATOM 799 O O . THR A 1 100 ? 7.297 -4.291 -1.138 1.00 91.69 100 THR A O 1
ATOM 802 N N . LYS A 1 101 ? 7.957 -4.562 0.992 1.00 90.62 101 LYS A N 1
ATOM 803 C CA . LYS A 1 101 ? 6.936 -3.712 1.609 1.00 90.62 101 LYS A CA 1
ATOM 804 C C . LYS A 1 101 ? 7.600 -2.774 2.605 1.00 90.62 101 LYS A C 1
ATOM 806 O O . LYS A 1 101 ? 8.433 -3.218 3.397 1.00 90.62 101 LYS A O 1
ATOM 811 N N . CYS A 1 102 ? 7.218 -1.507 2.601 1.00 87.88 102 CYS A N 1
ATOM 812 C CA . CYS A 1 102 ? 7.648 -0.550 3.610 1.00 87.88 102 CYS A CA 1
ATOM 813 C C . CYS A 1 102 ? 6.500 0.380 4.005 1.00 87.88 102 CYS A C 1
ATOM 815 O O . CYS A 1 102 ? 5.560 0.615 3.245 1.00 87.88 102 CYS A O 1
ATOM 817 N N . ARG A 1 103 ? 6.572 0.898 5.233 1.00 88.62 103 ARG A N 1
ATOM 818 C CA . ARG A 1 103 ? 5.704 1.985 5.680 1.00 88.62 103 ARG A CA 1
ATOM 819 C C . ARG A 1 103 ? 6.345 3.289 5.216 1.00 88.62 103 ARG A C 1
ATOM 821 O O . ARG A 1 103 ? 7.394 3.675 5.724 1.00 88.62 103 ARG A O 1
ATOM 828 N N . TYR A 1 104 ? 5.736 3.907 4.215 1.00 83.56 104 TYR A N 1
ATOM 829 C CA . TYR A 1 104 ? 6.256 5.078 3.515 1.00 83.56 104 TYR A CA 1
ATOM 830 C C . TYR A 1 104 ? 5.971 6.382 4.291 1.00 83.56 104 TYR A C 1
ATOM 832 O O . TYR A 1 104 ? 6.794 7.302 4.369 1.00 83.56 104 TYR A O 1
ATOM 840 N N . GLY A 1 105 ? 4.812 6.432 4.948 1.00 83.19 105 GLY A N 1
ATOM 841 C CA . GLY A 1 105 ? 4.331 7.581 5.710 1.00 83.19 105 GLY A CA 1
ATOM 842 C C . GLY A 1 105 ? 3.635 7.176 7.006 1.00 83.19 105 GLY A C 1
ATOM 843 O O . GLY A 1 105 ? 3.791 6.061 7.500 1.00 83.19 105 GLY A O 1
ATOM 844 N N . GLY A 1 106 ? 2.870 8.105 7.584 1.00 87.75 106 GLY A N 1
ATOM 845 C CA . GLY A 1 106 ? 2.080 7.840 8.791 1.00 87.75 106 GLY A CA 1
ATOM 846 C C . GLY A 1 106 ? 1.114 6.675 8.572 1.00 87.75 106 GLY A C 1
ATOM 847 O O . GLY A 1 10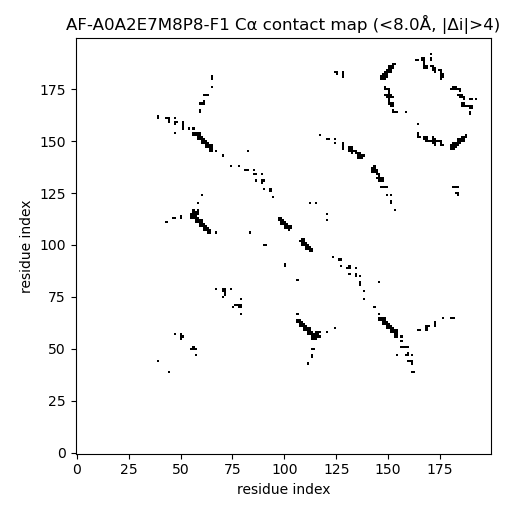6 ? 1.236 5.649 9.228 1.00 87.75 106 GLY A O 1
ATOM 848 N N . GLU A 1 107 ? 0.222 6.788 7.600 1.00 90.12 107 GLU A N 1
ATOM 849 C CA . GLU A 1 107 ? -0.753 5.747 7.232 1.00 90.12 107 GLU A CA 1
ATOM 850 C C . GLU A 1 107 ? -0.529 5.170 5.827 1.00 90.12 107 GLU A C 1
ATOM 852 O O . GLU A 1 107 ? -1.361 4.428 5.309 1.00 90.12 107 GLU A O 1
ATOM 857 N N . GLU A 1 108 ? 0.613 5.504 5.224 1.00 93.31 108 GLU A N 1
ATOM 858 C CA . GLU A 1 108 ? 0.953 5.166 3.844 1.00 93.31 108 GLU A CA 1
ATOM 859 C C . GLU A 1 108 ? 1.937 3.995 3.785 1.00 93.31 108 GLU A C 1
ATOM 861 O O . GLU A 1 108 ? 2.942 3.962 4.506 1.00 93.31 108 GLU A O 1
ATOM 866 N N . PHE A 1 109 ? 1.685 3.066 2.871 1.00 94.25 109 PHE A N 1
ATOM 867 C CA . PHE A 1 109 ? 2.508 1.897 2.591 1.00 94.25 109 PHE A CA 1
ATOM 868 C C . PHE A 1 109 ? 2.941 1.901 1.125 1.00 94.25 109 PHE A C 1
ATOM 870 O O . PHE A 1 109 ? 2.207 2.340 0.242 1.00 94.25 109 PHE A O 1
ATOM 877 N N . MET A 1 110 ? 4.135 1.379 0.866 1.00 95.00 110 MET A N 1
ATOM 878 C CA . MET A 1 110 ? 4.660 1.166 -0.478 1.00 95.00 110 MET A CA 1
ATOM 879 C C . MET A 1 110 ? 5.030 -0.304 -0.648 1.00 95.00 110 MET A C 1
ATOM 881 O O . MET A 1 110 ? 5.611 -0.917 0.253 1.00 95.00 110 MET A O 1
ATOM 885 N N . VAL A 1 111 ? 4.692 -0.862 -1.807 1.00 96.12 111 VAL A N 1
ATOM 886 C CA . VAL A 1 111 ? 4.999 -2.244 -2.175 1.00 96.12 111 VAL A CA 1
ATOM 887 C C . VAL A 1 111 ? 5.692 -2.269 -3.532 1.00 96.12 111 VAL A C 1
ATOM 889 O O . VAL A 1 111 ? 5.234 -1.631 -4.480 1.00 96.12 111 VAL A O 1
ATOM 892 N N . LEU A 1 112 ? 6.797 -3.008 -3.618 1.00 95.88 112 LEU A N 1
ATOM 893 C CA . LEU A 1 112 ? 7.551 -3.225 -4.850 1.00 95.88 112 LEU A CA 1
ATOM 894 C C . LEU A 1 112 ? 7.350 -4.664 -5.311 1.00 95.88 112 LEU A C 1
ATOM 896 O O . LEU A 1 112 ? 7.584 -5.597 -4.537 1.00 95.88 112 LEU A O 1
ATOM 900 N N . LEU A 1 113 ? 6.962 -4.822 -6.573 1.00 96.94 113 LEU A N 1
ATOM 901 C CA . LEU A 1 113 ? 6.644 -6.103 -7.193 1.00 96.94 113 LEU A CA 1
ATOM 902 C C . LEU A 1 113 ? 7.652 -6.393 -8.320 1.00 96.94 113 LEU A C 1
ATOM 904 O O . LEU A 1 113 ? 7.398 -6.050 -9.480 1.00 96.94 113 LEU A O 1
ATOM 908 N N . PRO A 1 114 ? 8.819 -6.986 -8.004 1.00 95.31 114 PRO A N 1
ATOM 909 C CA . PRO A 1 114 ? 9.790 -7.389 -9.018 1.00 95.31 114 PRO A CA 1
ATOM 910 C C . PRO A 1 114 ? 9.263 -8.561 -9.848 1.00 95.31 114 PRO A C 1
ATOM 912 O O . PRO A 1 114 ? 8.527 -9.396 -9.336 1.00 95.31 114 PRO A O 1
ATOM 915 N N . ASP A 1 115 ? 9.630 -8.651 -11.123 1.00 95.88 115 ASP A N 1
ATOM 916 C CA . ASP A 1 115 ? 9.197 -9.739 -12.016 1.00 95.88 115 ASP A CA 1
ATOM 917 C C . ASP A 1 115 ? 7.674 -9.976 -11.973 1.00 95.88 115 ASP A C 1
ATOM 919 O O . ASP A 1 115 ? 7.178 -11.080 -11.747 1.00 95.88 115 ASP A O 1
ATOM 923 N N . THR A 1 116 ? 6.907 -8.886 -12.056 1.00 96.62 116 THR A N 1
ATOM 924 C CA . THR A 1 116 ? 5.441 -8.928 -11.972 1.00 96.62 116 THR A CA 1
ATOM 925 C C . THR A 1 116 ? 4.823 -8.157 -13.132 1.00 96.62 116 THR A C 1
ATOM 927 O O . THR A 1 116 ? 4.904 -6.929 -13.151 1.00 96.62 116 THR A O 1
ATOM 930 N N . PRO A 1 117 ? 4.202 -8.835 -14.116 1.00 96.50 117 PRO A N 1
ATOM 931 C CA . PRO A 1 117 ? 3.526 -8.168 -15.222 1.00 96.50 117 PRO A CA 1
ATOM 932 C C . PRO A 1 117 ? 2.229 -7.497 -14.754 1.00 96.50 117 PRO A C 1
ATOM 934 O O . PRO A 1 117 ? 1.666 -7.857 -13.718 1.00 96.50 117 PRO A O 1
ATOM 937 N N . ARG A 1 118 ? 1.710 -6.558 -15.556 1.00 96.38 118 ARG A N 1
ATOM 938 C CA . ARG A 1 118 ? 0.529 -5.742 -15.213 1.00 96.38 118 ARG A CA 1
ATOM 939 C C . ARG A 1 118 ? -0.673 -6.545 -14.686 1.00 96.38 118 ARG A C 1
ATOM 941 O O . ARG A 1 118 ? -1.196 -6.148 -13.649 1.00 96.38 118 ARG A O 1
ATOM 948 N N . PRO A 1 119 ? -1.093 -7.679 -15.290 1.00 97.62 119 PRO A N 1
ATOM 949 C CA . PRO A 1 119 ? -2.213 -8.456 -14.752 1.00 97.62 119 PRO A CA 1
ATOM 950 C C . PRO A 1 119 ? -1.957 -8.986 -13.334 1.00 97.62 119 PRO A C 1
ATOM 952 O O . PRO A 1 119 ? -2.849 -8.954 -12.491 1.00 97.62 119 PRO A O 1
ATOM 955 N N . GLY A 1 120 ? -0.728 -9.430 -13.053 1.00 97.75 120 GLY A N 1
ATOM 956 C CA . GLY A 1 120 ? -0.331 -9.883 -11.720 1.00 97.75 120 GLY A CA 1
ATOM 957 C C . GLY A 1 120 ? -0.272 -8.7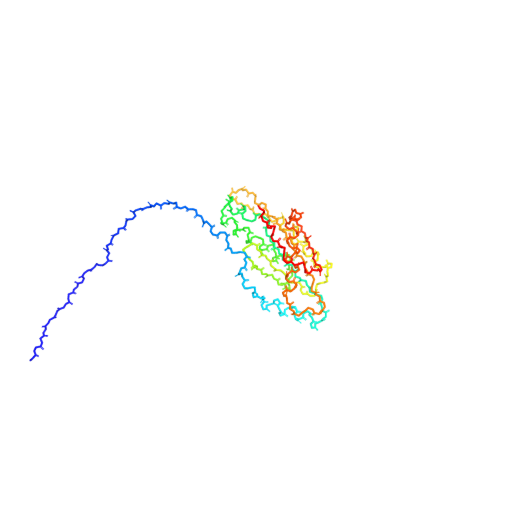31 -10.719 1.00 97.75 120 GLY A C 1
ATOM 958 O O . GLY A 1 120 ? -0.747 -8.867 -9.597 1.00 97.75 120 GLY A O 1
ATOM 959 N N . ALA A 1 121 ? 0.239 -7.572 -11.139 1.00 97.81 121 ALA A N 1
ATOM 960 C CA . ALA A 1 121 ? 0.319 -6.390 -10.288 1.00 97.81 121 ALA A CA 1
ATOM 961 C C . ALA A 1 121 ? -1.074 -5.856 -9.909 1.00 97.81 121 ALA A C 1
ATOM 963 O O . ALA A 1 121 ? -1.317 -5.556 -8.741 1.00 97.81 121 ALA A O 1
ATOM 964 N N . LEU A 1 122 ? -2.008 -5.816 -10.866 1.00 98.06 122 LEU A N 1
ATOM 965 C CA . LEU A 1 122 ? -3.414 -5.484 -10.614 1.00 98.06 122 LEU A CA 1
ATOM 966 C C . LEU A 1 122 ? -4.073 -6.486 -9.664 1.00 98.06 122 LEU A C 1
ATOM 968 O O . LEU A 1 122 ? -4.767 -6.081 -8.735 1.00 98.06 122 LEU A O 1
ATOM 972 N N . HIS A 1 123 ? -3.822 -7.783 -9.850 1.00 98.19 123 HIS A N 1
ATOM 973 C CA . HIS A 1 123 ? -4.346 -8.811 -8.954 1.00 98.19 123 HIS A CA 1
ATOM 974 C C . HIS A 1 123 ? -3.847 -8.635 -7.511 1.00 98.19 123 HIS A C 1
ATOM 976 O O . HIS A 1 123 ? -4.638 -8.737 -6.572 1.00 98.19 123 HIS A O 1
ATOM 982 N N . VAL A 1 124 ? -2.559 -8.331 -7.323 1.00 98.25 124 VAL A N 1
ATOM 983 C CA . VAL A 1 124 ? -1.994 -8.042 -5.995 1.00 98.25 124 VAL A CA 1
ATOM 984 C C . VAL A 1 124 ? -2.612 -6.773 -5.406 1.00 98.25 124 VAL A C 1
ATOM 986 O O . VAL A 1 124 ? -3.010 -6.784 -4.243 1.00 98.25 124 VAL A O 1
ATOM 989 N N . ALA A 1 125 ? -2.749 -5.703 -6.193 1.00 98.31 125 ALA A N 1
ATOM 990 C CA . ALA A 1 125 ? -3.363 -4.452 -5.747 1.00 98.31 125 ALA A CA 1
ATOM 991 C C . ALA A 1 125 ? -4.819 -4.646 -5.285 1.00 98.31 125 ALA A C 1
ATOM 993 O O . ALA A 1 125 ? -5.190 -4.184 -4.205 1.00 98.31 125 ALA A O 1
ATOM 994 N N . GLU A 1 126 ? -5.626 -5.379 -6.054 1.00 98.38 126 GLU A N 1
ATOM 995 C CA . GLU A 1 126 ? -7.008 -5.703 -5.680 1.00 98.38 126 GLU A CA 1
ATOM 996 C C . GLU A 1 126 ? -7.079 -6.633 -4.469 1.00 98.38 126 GLU A C 1
ATOM 998 O O . GLU A 1 126 ? -7.920 -6.440 -3.593 1.00 98.38 126 GLU A O 1
ATOM 1003 N N . SER A 1 127 ? -6.168 -7.604 -4.373 1.00 98.06 127 SER A N 1
ATOM 1004 C CA . SER A 1 127 ? -6.086 -8.497 -3.213 1.00 98.06 127 SER A CA 1
ATOM 1005 C C . SER A 1 127 ? -5.760 -7.728 -1.935 1.00 98.06 127 SER A C 1
ATOM 1007 O O . SER A 1 127 ? -6.408 -7.948 -0.915 1.00 98.06 127 SER A O 1
ATOM 1009 N N . LEU A 1 128 ? -4.805 -6.791 -1.994 1.00 98.00 128 LEU A N 1
ATOM 1010 C CA . LEU A 1 128 ? -4.496 -5.886 -0.886 1.00 98.00 128 LEU A CA 1
ATOM 1011 C C . LEU A 1 128 ? -5.735 -5.087 -0.485 1.00 98.00 128 LEU A C 1
ATOM 1013 O O . LEU A 1 128 ? -6.116 -5.101 0.680 1.00 98.00 128 LEU A O 1
ATOM 1017 N N . ARG A 1 129 ? -6.400 -4.434 -1.441 1.00 98.31 129 ARG A N 1
ATOM 1018 C CA . ARG A 1 129 ? -7.597 -3.632 -1.169 1.00 98.31 129 ARG A CA 1
ATOM 1019 C C . ARG A 1 129 ? -8.713 -4.457 -0.516 1.00 98.31 129 ARG A C 1
ATOM 1021 O O . ARG A 1 129 ? -9.236 -4.061 0.524 1.00 98.31 129 ARG A O 1
ATOM 1028 N N . ALA A 1 130 ? -9.067 -5.594 -1.114 1.00 98.12 130 ALA A N 1
ATOM 1029 C CA . ALA A 1 130 ? -10.164 -6.437 -0.650 1.00 98.12 130 ALA A CA 1
ATOM 1030 C C . ALA A 1 130 ? -9.879 -7.040 0.732 1.00 98.12 130 ALA A C 1
ATOM 1032 O O . ALA A 1 130 ? -10.699 -6.912 1.633 1.00 98.12 130 ALA A O 1
ATOM 1033 N N . GLN A 1 131 ? -8.696 -7.622 0.936 1.00 97.81 131 GLN A N 1
ATOM 1034 C CA . GLN A 1 131 ? -8.366 -8.270 2.207 1.00 97.81 131 GLN A CA 1
ATOM 1035 C C . GLN A 1 131 ? -8.096 -7.275 3.339 1.00 97.81 131 GLN A C 1
ATOM 1037 O O . GLN A 1 131 ? -8.296 -7.606 4.507 1.00 97.81 131 GLN A O 1
ATOM 1042 N N . LEU A 1 132 ? -7.653 -6.050 3.034 1.00 96.94 132 LEU A N 1
ATOM 1043 C CA . LEU A 1 132 ? -7.560 -4.998 4.046 1.00 96.94 132 LEU A CA 1
ATOM 1044 C C . LEU A 1 132 ? -8.939 -4.526 4.511 1.00 96.94 132 LEU A C 1
ATOM 1046 O O . LEU A 1 132 ? -9.087 -4.222 5.691 1.00 96.94 132 LEU A O 1
ATOM 1050 N N . ALA A 1 133 ? -9.948 -4.540 3.633 1.00 96.94 133 ALA A N 1
ATOM 1051 C CA . ALA A 1 133 ? -11.336 -4.272 4.014 1.00 96.94 133 ALA A CA 1
ATOM 1052 C C . ALA A 1 133 ? -11.923 -5.337 4.964 1.00 96.94 133 ALA A C 1
ATOM 1054 O O . ALA A 1 133 ? -12.896 -5.078 5.674 1.00 96.94 133 ALA A O 1
ATOM 1055 N N . GLU A 1 134 ? -11.315 -6.523 5.001 1.00 96.12 134 GLU A N 1
ATOM 1056 C CA . GLU A 1 134 ? -11.683 -7.643 5.874 1.00 96.12 134 GLU A CA 1
ATOM 1057 C C . GLU A 1 134 ? -10.866 -7.686 7.176 1.00 96.12 134 GLU A C 1
ATOM 1059 O O . GLU A 1 134 ? -11.020 -8.605 7.980 1.00 96.12 134 GLU A O 1
ATOM 1064 N N . VAL A 1 135 ? -9.978 -6.715 7.415 1.00 94.62 135 VAL A N 1
ATOM 1065 C CA . VAL A 1 135 ? -9.199 -6.661 8.656 1.00 94.62 135 VAL A CA 1
ATOM 1066 C C . VAL A 1 135 ? -10.125 -6.374 9.839 1.00 94.62 135 VAL A C 1
ATOM 1068 O O . VAL A 1 135 ? -10.678 -5.285 9.988 1.00 94.62 135 VAL A O 1
ATOM 1071 N N . ASP A 1 136 ? -10.263 -7.368 10.714 1.00 89.75 136 ASP A N 1
ATOM 1072 C CA . ASP A 1 136 ? -11.030 -7.256 11.949 1.00 89.75 136 ASP A CA 1
ATOM 1073 C C . ASP A 1 136 ? -10.184 -6.631 13.061 1.00 89.75 136 ASP A C 1
ATOM 1075 O O . ASP A 1 136 ? -9.404 -7.299 13.741 1.00 89.75 136 ASP A O 1
ATOM 1079 N N . VAL A 1 137 ? -10.371 -5.331 13.278 1.00 93.88 137 VAL A N 1
ATOM 1080 C CA . VAL A 1 137 ? -9.864 -4.638 14.465 1.00 93.88 137 VAL A CA 1
ATOM 1081 C C . VAL A 1 137 ? -11.039 -4.366 15.388 1.00 93.88 137 VAL A C 1
ATOM 1083 O O . VAL A 1 137 ? -11.972 -3.654 15.029 1.00 93.88 137 VAL A O 1
ATOM 1086 N N . THR A 1 138 ? -11.000 -4.946 16.588 1.00 95.50 138 THR A N 1
ATOM 1087 C CA . THR A 1 138 ? -11.959 -4.636 17.654 1.00 95.50 138 THR A CA 1
ATOM 1088 C C . THR A 1 138 ? -11.275 -3.764 18.696 1.00 95.50 138 THR A C 1
ATOM 1090 O O . THR A 1 138 ? -10.229 -4.136 19.227 1.00 95.50 138 THR A O 1
ATOM 1093 N N . TRP A 1 139 ? -11.867 -2.616 19.008 1.00 95.69 139 TRP A N 1
ATOM 1094 C CA . TRP A 1 139 ? -11.356 -1.675 19.998 1.00 95.69 139 TRP A CA 1
ATOM 1095 C C . TRP A 1 139 ? -12.476 -1.292 20.961 1.00 95.69 139 TRP A C 1
ATOM 1097 O O . TRP A 1 139 ? -13.539 -0.856 20.535 1.00 95.69 139 TRP A O 1
ATOM 1107 N N . ASN A 1 140 ? -12.264 -1.493 22.265 1.00 93.56 140 ASN A N 1
ATOM 1108 C CA . ASN A 1 140 ? -13.283 -1.270 23.302 1.00 93.56 140 ASN A CA 1
ATOM 1109 C C . ASN A 1 140 ? -14.635 -1.971 23.033 1.00 93.56 140 ASN A C 1
ATOM 1111 O O . ASN A 1 140 ? -15.685 -1.467 23.415 1.00 93.56 140 ASN A O 1
ATOM 1115 N N . GLY A 1 141 ? -14.607 -3.148 22.397 1.00 92.81 141 GLY A N 1
ATOM 1116 C CA . GLY A 1 141 ? -15.808 -3.929 22.076 1.00 92.81 141 GLY A CA 1
ATOM 1117 C C . GLY A 1 141 ? -16.521 -3.518 20.784 1.00 92.81 141 GLY A C 1
ATOM 1118 O O . GLY A 1 141 ? -17.505 -4.156 20.419 1.00 92.81 141 GLY A O 1
ATOM 1119 N N . GLU A 1 142 ? -16.018 -2.512 20.067 1.00 92.81 142 GLU A N 1
ATOM 1120 C CA . GLU A 1 142 ? -16.563 -2.057 18.786 1.00 92.81 142 GLU A CA 1
ATOM 1121 C C . GLU A 1 142 ? -15.640 -2.446 17.628 1.00 92.81 142 GLU A C 1
ATOM 1123 O O . GLU A 1 142 ? -14.412 -2.399 17.748 1.00 92.81 142 GLU A O 1
ATOM 1128 N N . LYS A 1 143 ? -16.226 -2.823 16.486 1.00 94.50 143 LYS A N 1
ATOM 1129 C CA . LYS A 1 143 ? -15.467 -3.076 15.257 1.00 94.50 143 LYS A CA 1
ATOM 1130 C C . LYS A 1 143 ? -15.060 -1.746 14.625 1.00 94.50 143 LYS A C 1
ATOM 1132 O O . LYS A 1 143 ? -15.909 -0.895 14.376 1.00 94.50 143 LYS A O 1
ATOM 1137 N N . VAL A 1 144 ? -13.776 -1.611 14.311 1.00 96.38 144 VAL A N 1
ATOM 1138 C CA . VAL A 1 144 ? -13.202 -0.461 13.609 1.00 96.38 144 VAL A CA 1
ATOM 1139 C C . VAL A 1 144 ? -13.052 -0.836 12.134 1.00 96.38 144 VAL A C 1
ATOM 1141 O O . VAL A 1 144 ? -12.166 -1.627 11.804 1.00 96.38 144 VAL A O 1
ATOM 1144 N N . PRO A 1 145 ? -13.922 -0.338 11.236 1.00 94.31 145 PRO A N 1
ATOM 1145 C CA . PRO A 1 145 ? -13.797 -0.617 9.814 1.00 94.31 145 PRO A CA 1
ATOM 1146 C C . PRO A 1 145 ? -12.569 0.097 9.246 1.00 94.31 145 PRO A C 1
ATOM 1148 O O . PRO A 1 145 ? -12.315 1.264 9.545 1.00 94.31 145 PRO A O 1
ATOM 1151 N N . VAL A 1 146 ? -11.827 -0.607 8.399 1.00 95.06 146 VAL A N 1
ATOM 1152 C CA . VAL A 1 146 ? -10.634 -0.087 7.732 1.00 95.06 146 VAL A CA 1
ATOM 1153 C C . VAL A 1 146 ? -10.765 -0.404 6.254 1.00 95.06 146 VAL A C 1
ATOM 1155 O O . VAL A 1 146 ? -11.050 -1.538 5.897 1.00 95.06 146 VAL A O 1
ATOM 1158 N N . THR A 1 147 ? -10.559 0.583 5.390 1.00 97.88 147 THR A N 1
ATOM 1159 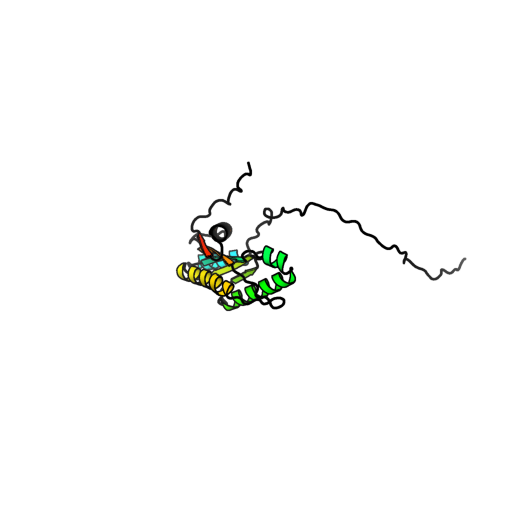C CA . THR A 1 147 ? -10.384 0.368 3.949 1.00 97.88 147 THR A CA 1
ATOM 1160 C C . THR A 1 147 ? -9.125 1.084 3.489 1.00 97.88 147 THR A C 1
ATOM 1162 O O . THR A 1 147 ? -8.543 1.878 4.234 1.00 97.88 147 THR A O 1
ATOM 1165 N N . ALA A 1 148 ? -8.677 0.786 2.275 1.00 97.44 148 ALA A N 1
ATOM 1166 C CA . ALA A 1 148 ? -7.518 1.440 1.698 1.00 97.44 148 ALA A CA 1
ATOM 1167 C C . ALA A 1 148 ? -7.778 1.850 0.251 1.00 97.44 148 ALA A C 1
ATOM 1169 O O . ALA A 1 148 ? -8.376 1.104 -0.529 1.00 97.44 148 ALA A O 1
ATOM 1170 N N . SER A 1 149 ? -7.257 3.015 -0.112 1.00 98.38 149 SER A N 1
ATOM 1171 C CA . SER A 1 149 ? -7.127 3.437 -1.502 1.00 98.38 149 SER A CA 1
ATOM 1172 C C . SER A 1 149 ? -5.764 2.999 -2.031 1.00 98.38 149 SER A C 1
ATOM 1174 O O . SER A 1 149 ? -4.766 3.068 -1.308 1.00 98.38 149 SER A O 1
ATOM 1176 N N . VAL A 1 150 ? -5.716 2.540 -3.283 1.00 98.56 150 VAL A N 1
ATOM 1177 C CA . VAL A 1 150 ? -4.513 1.933 -3.868 1.00 98.56 150 VAL A CA 1
ATOM 1178 C C . VAL A 1 150 ? -4.189 2.571 -5.216 1.00 98.56 150 VAL A C 1
ATOM 1180 O O . VAL A 1 150 ? -5.024 2.615 -6.118 1.00 98.56 150 VAL A O 1
ATOM 1183 N N . GLY A 1 151 ? -2.957 3.049 -5.358 1.00 98.31 151 GLY A N 1
ATOM 1184 C CA . GLY A 1 151 ? -2.378 3.507 -6.614 1.00 98.31 151 GLY A CA 1
ATOM 1185 C C . GLY A 1 151 ? -1.351 2.512 -7.135 1.00 98.31 151 GLY A C 1
ATOM 1186 O O . GLY A 1 151 ? -0.419 2.154 -6.420 1.00 98.31 151 GLY A O 1
ATOM 1187 N N . LEU A 1 152 ? -1.508 2.079 -8.381 1.00 98.31 152 LEU A N 1
ATOM 1188 C CA . LEU A 1 152 ? -0.597 1.170 -9.072 1.00 98.31 152 LEU A CA 1
ATOM 1189 C C . LEU A 1 152 ? 0.113 1.893 -10.224 1.00 98.31 152 LEU A C 1
ATOM 1191 O O . LEU A 1 152 ? -0.510 2.620 -11.001 1.00 98.31 152 LEU A O 1
ATOM 1195 N N . ALA A 1 153 ? 1.408 1.643 -10.387 1.00 97.31 153 ALA A N 1
ATOM 1196 C CA . ALA A 1 153 ? 2.144 2.038 -11.579 1.00 97.31 153 ALA A CA 1
ATOM 1197 C C . ALA A 1 153 ? 3.103 0.936 -12.033 1.00 97.31 153 ALA A C 1
ATOM 1199 O O . ALA A 1 153 ? 3.814 0.327 -11.233 1.00 97.31 153 ALA A O 1
ATOM 1200 N N . MET A 1 154 ? 3.147 0.716 -13.346 1.00 97.00 154 MET A N 1
ATOM 1201 C CA . MET A 1 154 ? 4.143 -0.142 -13.979 1.00 97.00 154 MET A CA 1
ATOM 1202 C C . MET A 1 154 ? 5.405 0.665 -14.286 1.00 97.00 154 MET A C 1
ATOM 1204 O O . MET A 1 154 ? 5.322 1.821 -14.727 1.00 97.00 154 MET A O 1
ATOM 1208 N N . ALA A 1 155 ? 6.570 0.052 -14.087 1.00 95.12 155 ALA A N 1
ATOM 1209 C CA . ALA A 1 155 ? 7.820 0.598 -14.589 1.00 95.12 155 ALA A CA 1
ATOM 1210 C C . ALA A 1 155 ? 7.842 0.555 -16.116 1.00 95.12 155 ALA A C 1
ATOM 1212 O O . ALA A 1 155 ? 7.444 -0.436 -16.734 1.00 95.12 155 ALA A O 1
ATOM 1213 N N . MET A 1 156 ? 8.337 1.628 -16.721 1.00 92.38 156 MET A N 1
ATOM 1214 C CA . MET A 1 156 ? 8.592 1.658 -18.158 1.00 92.38 156 MET A CA 1
ATOM 1215 C C . MET A 1 156 ? 9.922 0.960 -18.471 1.00 92.38 156 MET A C 1
ATOM 1217 O O . MET A 1 156 ? 10.859 0.996 -17.678 1.00 92.38 156 MET A O 1
ATOM 1221 N N . GLU A 1 157 ? 10.042 0.368 -19.660 1.00 84.38 157 GLU A N 1
ATOM 1222 C CA . GLU A 1 157 ? 11.203 -0.451 -20.059 1.00 84.38 157 GLU A CA 1
ATOM 1223 C C . GLU A 1 157 ? 12.558 0.272 -19.912 1.00 84.38 157 GLU A C 1
ATOM 1225 O O . GLU A 1 157 ? 13.573 -0.330 -19.563 1.00 84.38 157 GLU A O 1
ATOM 1230 N N . LYS A 1 158 ? 12.579 1.590 -20.138 1.00 85.19 158 LYS A N 1
ATOM 1231 C CA . LYS A 1 158 ? 13.785 2.432 -20.053 1.00 85.19 158 LYS A CA 1
ATOM 1232 C C . LYS A 1 158 ? 13.848 3.275 -18.780 1.00 85.19 158 LYS A C 1
ATOM 1234 O O . LYS A 1 158 ? 14.649 4.204 -18.705 1.00 85.19 158 LYS A O 1
ATOM 1239 N N . GLU A 1 159 ? 13.011 2.985 -17.791 1.00 88.56 159 GLU A N 1
ATOM 1240 C CA . GLU A 1 159 ? 12.950 3.768 -16.562 1.00 88.56 159 GLU A CA 1
ATOM 1241 C C . GLU A 1 159 ? 14.192 3.513 -15.697 1.00 88.56 159 GLU A C 1
ATOM 1243 O O . GLU A 1 159 ? 14.535 2.382 -15.342 1.00 88.56 159 GLU A O 1
ATOM 1248 N N . VAL A 1 160 ? 14.935 4.585 -15.420 1.00 87.62 160 VAL A N 1
ATOM 1249 C CA . VAL A 1 160 ? 16.183 4.543 -14.639 1.00 87.62 160 VAL A CA 1
ATOM 1250 C C . VAL A 1 160 ? 16.028 5.245 -13.304 1.00 87.62 160 VAL A C 1
ATOM 1252 O O . VAL A 1 160 ? 16.562 4.784 -12.295 1.00 87.62 160 VAL A O 1
ATOM 1255 N N . ASP A 1 161 ? 15.315 6.361 -13.334 1.00 90.06 161 ASP A N 1
ATOM 1256 C CA . ASP A 1 161 ? 14.958 7.140 -12.169 1.00 90.06 161 ASP A CA 1
ATOM 1257 C C . ASP A 1 161 ? 13.643 6.591 -11.594 1.00 90.06 161 ASP A C 1
ATOM 1259 O O . ASP A 1 161 ? 12.678 6.450 -12.349 1.00 90.06 161 ASP A O 1
ATOM 1263 N N . PRO A 1 162 ? 13.574 6.253 -10.297 1.00 91.56 162 PRO A N 1
ATOM 1264 C CA . PRO A 1 162 ? 12.323 5.844 -9.673 1.00 91.56 162 PRO A CA 1
ATOM 1265 C C . PRO A 1 162 ? 11.322 6.997 -9.476 1.00 91.56 162 PRO A C 1
ATOM 1267 O O . PRO A 1 162 ? 10.137 6.725 -9.285 1.00 91.56 162 PRO A O 1
ATOM 1270 N N . MET A 1 163 ? 11.742 8.268 -9.527 1.00 91.19 163 MET A N 1
ATOM 1271 C CA . MET A 1 163 ? 10.857 9.409 -9.245 1.00 91.19 163 MET A CA 1
ATOM 1272 C C . MET A 1 163 ? 9.616 9.479 -10.150 1.00 91.19 163 MET A C 1
ATOM 1274 O O . MET A 1 163 ? 8.515 9.641 -9.616 1.00 91.19 163 MET A O 1
ATOM 1278 N N . PRO A 1 164 ? 9.714 9.312 -11.484 1.00 91.31 164 PRO A N 1
ATOM 1279 C CA . PRO A 1 164 ? 8.534 9.306 -12.344 1.00 91.31 164 PRO A CA 1
ATOM 1280 C C . PRO A 1 164 ? 7.599 8.122 -12.069 1.00 91.31 164 PRO A C 1
ATOM 1282 O O . PRO A 1 164 ? 6.383 8.278 -12.177 1.00 91.31 164 PRO A O 1
ATOM 1285 N N . LEU A 1 165 ? 8.136 6.956 -11.689 1.00 93.44 165 LEU A N 1
ATOM 1286 C CA . LEU A 1 165 ? 7.342 5.782 -11.313 1.00 93.44 165 LEU A CA 1
ATOM 1287 C C . LEU A 1 165 ? 6.528 6.045 -10.044 1.00 93.44 165 LEU A C 1
ATOM 1289 O O . LEU A 1 165 ? 5.335 5.748 -9.997 1.00 93.44 165 LEU A O 1
ATOM 1293 N N . ILE A 1 166 ? 7.160 6.646 -9.037 1.00 93.25 166 ILE A N 1
ATOM 1294 C CA . ILE A 1 166 ? 6.489 7.053 -7.800 1.00 93.25 166 ILE A CA 1
ATOM 1295 C C . ILE A 1 166 ? 5.418 8.100 -8.094 1.00 93.25 166 ILE A C 1
ATOM 1297 O O . ILE A 1 166 ? 4.292 7.946 -7.637 1.00 93.25 166 ILE A O 1
ATOM 1301 N N . GLY A 1 167 ? 5.733 9.125 -8.893 1.00 93.00 167 GLY A N 1
ATOM 1302 C CA . GLY A 1 167 ? 4.765 10.159 -9.264 1.00 93.00 167 GLY A CA 1
ATOM 1303 C C . GLY A 1 167 ? 3.529 9.584 -9.962 1.00 93.00 167 GLY A C 1
ATOM 1304 O O . GLY A 1 167 ? 2.409 10.016 -9.701 1.00 93.00 167 GLY A O 1
ATOM 1305 N N . ARG A 1 168 ? 3.707 8.547 -10.791 1.00 95.31 168 ARG A N 1
ATOM 1306 C CA . ARG A 1 168 ? 2.591 7.802 -11.387 1.00 95.31 168 ARG A CA 1
ATOM 1307 C C . ARG A 1 168 ? 1.761 7.058 -10.335 1.00 95.31 168 ARG A C 1
ATOM 1309 O O . ARG A 1 168 ? 0.536 7.178 -10.333 1.00 95.31 168 ARG A O 1
ATOM 1316 N N . ALA A 1 169 ? 2.396 6.318 -9.431 1.00 95.56 169 ALA A N 1
ATOM 1317 C CA . ALA A 1 169 ? 1.669 5.593 -8.390 1.00 95.56 169 ALA A CA 1
ATOM 1318 C C . ALA A 1 169 ? 0.928 6.536 -7.426 1.00 95.56 169 ALA A C 1
ATOM 1320 O O . ALA A 1 169 ? -0.203 6.243 -7.043 1.00 95.56 169 ALA A O 1
ATOM 1321 N N . ASP A 1 170 ? 1.516 7.687 -7.097 1.00 94.88 170 ASP A N 1
ATOM 1322 C CA . ASP A 1 170 ? 0.894 8.720 -6.267 1.00 94.88 170 ASP A CA 1
ATOM 1323 C C . ASP A 1 170 ? -0.315 9.362 -6.963 1.00 94.88 170 ASP A C 1
ATOM 1325 O O . ASP A 1 170 ? -1.398 9.423 -6.384 1.00 94.88 170 ASP A O 1
ATOM 1329 N N . ALA A 1 171 ? -0.194 9.734 -8.243 1.00 94.12 171 ALA A N 1
ATOM 1330 C CA . ALA A 1 171 ? -1.325 10.238 -9.026 1.00 94.12 171 ALA A CA 1
ATOM 1331 C C . ALA A 1 17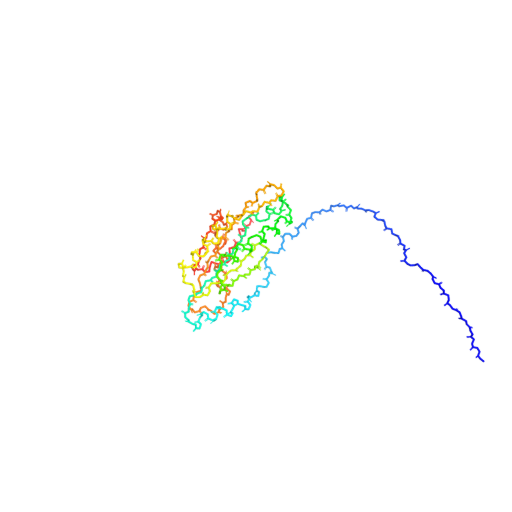1 ? -2.461 9.203 -9.124 1.00 94.12 171 ALA A C 1
ATOM 1333 O O . ALA A 1 171 ? -3.646 9.530 -9.012 1.00 94.12 171 ALA A O 1
ATOM 1334 N N . ALA A 1 172 ? -2.116 7.923 -9.279 1.00 96.81 172 ALA A N 1
ATOM 1335 C CA . ALA A 1 172 ? -3.090 6.844 -9.249 1.00 96.81 172 ALA A CA 1
ATOM 1336 C C . ALA A 1 172 ? -3.777 6.730 -7.874 1.00 96.81 172 ALA A C 1
ATOM 1338 O O . ALA A 1 172 ? -5.004 6.663 -7.811 1.00 96.81 172 ALA A O 1
ATOM 1339 N N . LEU A 1 173 ? -3.017 6.795 -6.778 1.00 96.81 173 LEU A N 1
ATOM 1340 C CA . LEU A 1 173 ? -3.545 6.773 -5.413 1.00 96.81 173 LEU A CA 1
ATOM 1341 C C . LEU A 1 173 ? -4.457 7.976 -5.138 1.00 96.81 173 LEU A C 1
ATOM 1343 O O . LEU A 1 173 ? -5.525 7.829 -4.541 1.00 96.81 173 LEU A O 1
ATOM 1347 N N . TYR A 1 174 ? -4.073 9.161 -5.609 1.00 95.25 174 TYR A N 1
ATOM 1348 C CA . TYR A 1 174 ? -4.892 10.364 -5.537 1.00 95.25 174 TYR A CA 1
ATOM 1349 C C . TYR A 1 174 ? -6.247 10.148 -6.220 1.00 95.25 174 TYR A C 1
ATOM 1351 O O . TYR A 1 174 ? -7.289 10.402 -5.611 1.00 95.25 174 TYR A O 1
ATOM 1359 N N . ARG A 1 175 ? -6.259 9.599 -7.441 1.00 95.88 175 ARG A N 1
ATOM 1360 C CA . ARG A 1 175 ? -7.508 9.282 -8.152 1.00 95.88 175 ARG A CA 1
ATOM 1361 C C . ARG A 1 175 ? -8.349 8.249 -7.408 1.00 95.88 175 ARG A C 1
ATOM 1363 O O . ARG A 1 175 ? -9.554 8.449 -7.305 1.00 95.88 175 ARG A O 1
ATOM 1370 N N . ALA A 1 176 ? -7.741 7.234 -6.795 1.00 96.69 176 ALA A N 1
ATOM 1371 C CA . ALA A 1 176 ? -8.475 6.289 -5.953 1.00 96.69 176 ALA A CA 1
ATOM 1372 C C . ALA A 1 176 ? -9.155 6.993 -4.760 1.00 96.69 176 ALA A C 1
ATOM 1374 O O . ALA A 1 176 ? -10.353 6.798 -4.527 1.00 96.69 176 ALA A O 1
ATOM 1375 N N . LYS A 1 177 ? -8.439 7.888 -4.061 1.00 93.94 177 LYS A N 1
ATOM 1376 C CA . LYS A 1 177 ? -8.985 8.665 -2.932 1.00 93.94 177 LYS A CA 1
ATOM 1377 C C . LYS A 1 177 ? -10.110 9.615 -3.352 1.00 93.94 177 LYS A C 1
ATOM 1379 O O . LYS A 1 177 ? -11.077 9.792 -2.610 1.00 93.94 177 LYS A O 1
ATOM 1384 N N . HIS A 1 178 ? -9.983 10.239 -4.522 1.00 94.12 178 HIS A N 1
ATOM 1385 C CA . HIS A 1 178 ? -10.945 11.220 -5.033 1.00 94.12 178 HIS A CA 1
ATOM 1386 C C . HIS A 1 178 ? -12.116 10.599 -5.801 1.00 94.12 178 HIS A C 1
ATOM 1388 O O . HIS A 1 178 ? -13.181 11.206 -5.870 1.00 94.12 178 HIS A O 1
ATOM 1394 N N . GLY A 1 179 ? -11.965 9.378 -6.307 1.00 93.19 179 GLY A N 1
ATOM 1395 C CA . GLY A 1 179 ? -13.015 8.635 -6.998 1.00 93.19 179 GLY A CA 1
ATOM 1396 C C . GLY A 1 179 ? -13.946 7.847 -6.073 1.00 93.19 179 GLY A C 1
ATOM 1397 O O . GLY A 1 179 ? -14.662 6.984 -6.565 1.00 93.19 179 GLY A O 1
ATOM 1398 N N . GLY A 1 180 ? -13.900 8.066 -4.754 1.00 95.19 180 GLY A N 1
ATOM 1399 C CA . GLY A 1 180 ? -14.772 7.374 -3.793 1.00 95.19 180 GLY A CA 1
ATOM 1400 C C . GLY A 1 180 ? -14.076 6.463 -2.780 1.00 95.19 180 GLY A C 1
ATOM 1401 O O . GLY A 1 180 ? -14.772 5.928 -1.922 1.00 95.19 180 GLY A O 1
ATOM 1402 N N . ARG A 1 181 ? -12.735 6.365 -2.806 1.00 97.88 181 ARG A N 1
ATOM 1403 C CA . ARG A 1 181 ? -11.920 5.505 -1.919 1.00 97.88 181 ARG A CA 1
ATOM 1404 C C . ARG A 1 181 ? -12.201 4.013 -2.095 1.00 97.88 181 ARG A C 1
ATOM 1406 O O . ARG A 1 181 ? -12.972 3.637 -2.972 1.00 97.88 181 ARG A O 1
ATOM 1413 N N . ASN A 1 182 ? -11.528 3.166 -1.307 1.00 97.88 182 ASN A N 1
ATOM 1414 C CA . ASN A 1 182 ? -11.670 1.709 -1.354 1.00 97.88 182 ASN A CA 1
ATOM 1415 C C . ASN A 1 182 ? -11.671 1.156 -2.792 1.00 97.88 182 ASN A C 1
ATOM 1417 O O . ASN A 1 182 ? -12.545 0.378 -3.180 1.00 97.88 182 ASN A O 1
ATOM 1421 N N . GLN A 1 183 ? -10.696 1.583 -3.595 1.00 98.19 183 GLN A N 1
ATOM 1422 C CA . GLN A 1 183 ? -10.540 1.163 -4.986 1.00 98.19 183 GLN A CA 1
ATOM 1423 C C . GLN A 1 183 ? -9.072 1.173 -5.404 1.00 98.19 183 GLN A C 1
ATOM 1425 O O . GLN A 1 183 ? -8.238 1.841 -4.782 1.00 98.19 183 GLN A O 1
ATOM 1430 N N . VAL A 1 184 ? -8.780 0.441 -6.475 1.00 98.44 184 VAL A N 1
ATOM 1431 C CA . VAL A 1 184 ? -7.496 0.491 -7.166 1.00 98.44 184 VAL A CA 1
ATOM 1432 C C . VAL A 1 184 ? -7.620 1.431 -8.357 1.00 98.44 184 VAL A C 1
ATOM 1434 O O . VAL A 1 184 ? -8.591 1.396 -9.109 1.00 98.44 184 VAL A O 1
ATOM 1437 N N . CYS A 1 185 ? -6.618 2.274 -8.549 1.00 97.88 185 CYS A N 1
ATOM 1438 C CA . CYS A 1 185 ? -6.424 3.024 -9.779 1.00 97.88 185 CYS A CA 1
ATOM 1439 C C . CYS A 1 185 ? -5.009 2.761 -10.292 1.00 97.88 185 CYS A C 1
ATOM 1441 O O . CYS A 1 185 ? -4.086 2.558 -9.505 1.00 97.88 185 CYS A O 1
ATOM 1443 N N . GLU A 1 186 ? -4.818 2.811 -11.607 1.00 95.56 186 GLU A N 1
ATOM 1444 C CA . GLU A 1 186 ? -3.497 2.718 -12.236 1.00 95.56 186 GLU A CA 1
ATOM 1445 C C . GLU A 1 186 ? -3.272 3.911 -13.162 1.00 95.56 186 GLU A C 1
ATOM 1447 O O . GLU A 1 186 ? -4.217 4.367 -13.808 1.00 95.56 186 GLU A O 1
ATOM 1452 N N . THR A 1 187 ? -2.047 4.434 -13.246 1.00 86.31 187 THR A N 1
ATOM 1453 C CA . THR A 1 187 ? -1.718 5.468 -14.238 1.00 86.31 187 THR A CA 1
ATOM 1454 C C . THR A 1 187 ? -0.529 5.065 -15.097 1.00 86.31 187 THR A C 1
ATOM 1456 O O . THR A 1 187 ? 0.504 4.611 -14.601 1.00 86.31 187 THR A O 1
ATOM 1459 N N . GLU A 1 188 ? -0.668 5.283 -16.401 1.00 72.62 188 GLU A N 1
ATOM 1460 C CA . GLU A 1 188 ? 0.408 5.098 -17.378 1.00 72.62 188 GLU A CA 1
ATOM 1461 C C . GLU A 1 188 ? 1.149 6.419 -17.661 1.00 72.62 188 GLU A C 1
ATOM 1463 O O . GLU A 1 188 ? 2.307 6.404 -18.071 1.00 72.62 188 GLU A O 1
ATOM 1468 N N . ILE A 1 189 ? 0.524 7.567 -17.371 1.00 62.31 189 ILE A N 1
ATOM 1469 C CA . ILE A 1 189 ? 1.068 8.908 -17.621 1.00 62.31 189 ILE A CA 1
ATOM 1470 C C . ILE A 1 189 ? 1.322 9.592 -16.271 1.00 62.31 189 ILE A C 1
ATOM 1472 O O . ILE A 1 189 ? 0.415 9.603 -15.434 1.00 62.31 189 ILE A O 1
ATOM 1476 N N . PRO A 1 190 ? 2.518 10.165 -16.026 1.00 53.94 190 PRO A N 1
ATOM 1477 C CA . PRO A 1 190 ? 2.705 11.050 -14.887 1.00 53.94 190 PRO A CA 1
ATOM 1478 C C . PRO A 1 190 ? 1.830 12.285 -15.109 1.00 53.94 190 PRO A C 1
ATOM 1480 O O . PRO A 1 190 ? 2.130 13.125 -15.956 1.00 53.94 190 PRO A O 1
ATOM 1483 N N . GLU A 1 191 ? 0.711 12.365 -14.392 1.00 51.81 191 GLU A N 1
ATOM 1484 C CA . GLU A 1 191 ? -0.048 13.607 -14.318 1.00 51.81 191 GLU A CA 1
ATOM 1485 C C . GLU A 1 191 ? 0.824 14.632 -13.572 1.00 51.81 191 GLU A C 1
ATOM 1487 O O . GLU A 1 191 ? 1.493 14.271 -12.596 1.00 51.81 191 GLU A O 1
ATOM 1492 N N . PRO A 1 192 ? 0.887 15.896 -14.029 1.00 47.56 192 PRO A N 1
ATOM 1493 C CA . PRO A 1 192 ? 1.538 16.934 -13.246 1.00 47.56 192 PRO A CA 1
ATOM 1494 C C . PRO A 1 192 ? 0.888 16.974 -11.854 1.00 47.56 192 PRO A C 1
ATOM 1496 O O . PRO A 1 192 ? -0.318 16.727 -11.754 1.00 47.56 192 PRO A O 1
ATOM 1499 N N . PRO A 1 193 ? 1.654 17.259 -10.784 1.00 48.84 193 PRO A N 1
ATOM 1500 C CA . PRO A 1 193 ? 1.104 17.317 -9.436 1.00 48.84 193 PRO A CA 1
ATOM 1501 C C . PRO A 1 193 ? -0.127 18.219 -9.454 1.00 48.84 193 PRO A C 1
ATOM 1503 O O . PRO A 1 193 ? -0.057 19.339 -9.966 1.00 48.84 193 PRO A O 1
ATOM 1506 N N . ALA A 1 194 ? -1.255 17.687 -8.972 1.00 49.03 194 ALA A N 1
ATOM 1507 C CA . ALA A 1 194 ? -2.539 18.367 -9.001 1.00 49.03 194 ALA A CA 1
ATOM 1508 C C . ALA A 1 194 ? -2.359 19.787 -8.454 1.00 49.03 194 ALA A C 1
ATOM 1510 O O . ALA A 1 194 ? -2.028 19.970 -7.281 1.00 49.03 194 ALA A O 1
ATOM 1511 N N . ALA A 1 195 ? -2.530 20.790 -9.319 1.00 45.12 195 ALA A N 1
ATOM 1512 C CA . ALA A 1 195 ? -2.592 22.168 -8.873 1.00 45.12 195 ALA A CA 1
ATOM 1513 C C . ALA A 1 195 ? -3.736 22.245 -7.860 1.00 45.12 195 ALA A C 1
ATOM 1515 O O . ALA A 1 195 ? -4.873 21.889 -8.183 1.00 45.12 195 ALA A O 1
ATOM 1516 N N . GLU A 1 196 ? -3.427 22.646 -6.624 1.00 42.44 196 GLU A N 1
ATOM 1517 C CA . GLU A 1 196 ? -4.462 22.930 -5.637 1.00 42.44 196 GLU A CA 1
ATOM 1518 C C . GLU A 1 196 ? -5.472 23.888 -6.284 1.00 42.44 196 GLU A C 1
ATOM 1520 O O . GLU A 1 196 ? -5.051 24.833 -6.965 1.00 42.44 196 GLU A O 1
ATOM 1525 N N . PRO A 1 197 ? -6.789 23.670 -6.118 1.00 42.44 197 PRO A N 1
ATOM 1526 C CA . PRO A 1 197 ? -7.752 24.670 -6.534 1.00 42.44 197 PRO A CA 1
ATOM 1527 C C . PRO A 1 197 ? -7.385 25.953 -5.795 1.00 42.44 197 PRO A C 1
ATOM 1529 O O . PRO A 1 197 ? -7.464 26.010 -4.567 1.00 42.44 197 PRO A O 1
ATOM 1532 N N . GLN A 1 198 ? -6.918 26.956 -6.543 1.00 39.03 198 GLN A N 1
ATOM 1533 C CA . GLN A 1 198 ? -6.709 28.288 -6.004 1.00 39.03 198 GLN A CA 1
ATOM 1534 C C . GLN A 1 198 ? -8.059 28.723 -5.446 1.00 39.03 198 GLN A C 1
ATOM 1536 O O . GLN A 1 198 ? -9.020 28.902 -6.194 1.00 39.03 198 GLN A O 1
ATOM 1541 N N . ALA A 1 199 ? -8.147 28.777 -4.118 1.00 38.00 199 ALA A N 1
ATOM 1542 C CA . ALA A 1 199 ? -9.300 29.330 -3.442 1.00 38.00 199 ALA A CA 1
ATOM 1543 C C . ALA A 1 199 ? -9.464 30.771 -3.943 1.00 38.00 199 ALA A C 1
ATOM 1545 O O . ALA A 1 199 ? -8.538 31.574 -3.814 1.00 38.00 199 ALA A O 1
ATOM 1546 N N . VAL A 1 200 ? -10.606 31.029 -4.585 1.00 47.53 200 VAL A N 1
ATOM 1547 C CA . VAL A 1 200 ? -11.060 32.359 -5.014 1.00 47.53 200 VAL A CA 1
ATOM 1548 C C . VAL A 1 200 ? -11.378 33.208 -3.792 1.00 47.53 200 VAL A C 1
ATOM 1550 O O . VAL A 1 200 ? -11.972 32.650 -2.839 1.00 47.53 200 VAL A O 1
#